Protein AF-0000000077141346 (afdb_homodimer)

Sequence (278 aa):
MMKVLIDTNVILDVLLKRTPFDVDAYNILKLAEEKKINAYLAAFSITDIYYFINKNLSHNESIKALEALLSIVEVVSITKYDIKKAMNFKEFGDLEDALQMQCFKKLKGDLIITRDEKFQKITNKAISPKDFLSNKGLTMMKVLIDTNVILDVLLKRTPFDVDAYNILKLAEEKKINAYLAAFSITDIYYFINKNLSHNESIKALEALLSIVEVVSITKYDIKKAMNFKEFGDLEDALQMQCFKKLKGDLIITRDEKFQKITNKAISPKDFLSNKGLT

Radius of gyration: 19.31 Å; Cα contacts (8 Å, |Δi|>4): 432; chains: 2; bounding box: 41×60×45 Å

Secondary structure (DSSP, 8-state):
--EEEEPHHHHHHHHTT-TTHHHHHHHHHHHHHTTSSEEEEEHHHHHHHHHHHTTTS-HHHHHHHHHHHHHH-EEE---HHHHHHHHT-TT-SSHHHHHHHHHHHHHT-SEEE---HHHHHH-TTEE-HHHHHHS-TT-/--EEEEPHHHHHHHHTT-TTHHHHHHHHHHHHHTTSSEEEEEHHHHHHHHHHHTTTS-HHHHHHHHHHHHHH-EEE---HHHHHHHHT-TT-SSHHHHHHHHHHHHHT-SEEE---HHHHHH-TTEE-HHHHHHS-TT-

Foldseek 3Di:
DAEEEEDLVLLLCCLVVVPPSNVLSVVVLVCLQVVLHAYEYEPVSLVVNLVVNCVPDPNVVSVVSSVVSCVRHHYQYDDPVLQVQLVPPPLDPDSSLSSSVSSCVVVVHQAYEDPDVSSVVSDVRYDYSVCCVVVVVHD/DAEEEEDLVLLLCCLVVVPPSNVLSVVVLVCLQVVLHAYEYEPVSLVVNLVVNCVPDPNVVSVVSSVVSCVRHHYQYDDPVLQVQLVPPPLDPDSSLSSSVSSCVVVVHQAYEDPDVSSVVSDVRYDYSVRCVVVVVHD

Organism: Thermoanaerobacter italicus (strain DSM 9252 / Ab9) (NCBI:txid580331)

Solvent-accessible surface area (backbone atoms only — not comparable to full-atom values): 14775 Å² total; per-residue (Å²): 127,55,33,33,37,46,35,61,66,46,53,46,18,41,79,66,59,38,82,77,53,16,59,45,32,41,53,52,52,48,36,19,60,69,64,66,32,44,36,29,31,53,43,54,42,53,61,52,51,46,55,62,47,40,75,81,36,52,58,69,56,36,51,51,53,50,50,56,49,55,74,41,35,48,53,42,60,46,44,57,65,48,50,55,55,18,73,64,40,80,89,44,85,41,67,67,61,23,38,51,49,42,48,36,59,74,64,67,44,66,34,32,37,35,82,53,61,70,57,36,71,75,34,92,44,39,38,33,48,60,56,40,63,67,61,53,81,73,122,127,55,32,32,36,47,36,60,66,44,54,46,16,40,79,66,57,40,82,76,53,17,59,45,31,42,54,52,52,48,36,21,62,66,65,68,33,43,36,29,31,53,44,54,42,53,61,52,50,47,55,62,48,39,74,80,36,52,57,69,56,36,52,50,52,49,52,57,48,56,73,40,34,48,52,42,58,47,45,58,66,48,51,54,54,18,73,63,42,79,90,46,84,42,67,68,62,22,39,52,50,43,46,37,59,74,63,68,44,66,35,33,37,35,82,52,63,70,58,37,71,75,35,92,46,38,38,34,48,61,57,38,62,68,61,49,84,75,123

Nearest PDB structures (foldseek):
  5ecw-assembly1_A  TM=7.685E-01  e=1.916E-05  Shigella flexneri
  3zvk-assembly1_D  TM=7.745E-01  e=2.429E-05  Rickettsia felis
  5ecw-assembly1_B  TM=7.253E-01  e=3.683E-05  Shigella flexneri
  3zvk-assembly1_B  TM=7.451E-01  e=5.582E-05  Rickettsia felis
  1w8i-assembly1_A-2  TM=6.743E-01  e=4.401E-05  Archaeoglobus fulgidus DSM 4304

pLDDT: mean 96.2, std 9.13, range [34.66, 98.94]

Structure (mmCIF, N/CA/C/O backbone):
data_AF-0000000077141346-model_v1
#
loop_
_entity.id
_entity.type
_entity.pdbx_description
1 polymer 'Nucleotide binding protein PINc'
#
loop_
_atom_site.group_PDB
_atom_site.id
_atom_site.type_symbol
_atom_site.label_atom_id
_atom_site.label_alt_id
_atom_site.label_comp_id
_atom_site.label_asym_id
_atom_site.label_entity_id
_atom_site.label_seq_id
_atom_site.pdbx_PDB_ins_code
_atom_site.Cartn_x
_atom_site.Cartn_y
_atom_site.Cartn_z
_atom_site.occupancy
_atom_site.B_iso_or_equiv
_atom_site.auth_seq_id
_atom_site.auth_comp_id
_atom_site.auth_asym_id
_atom_site.auth_atom_id
_atom_site.pdbx_PDB_model_num
ATOM 1 N N . MET A 1 1 ? 5.363 -26.484 3.242 1 91.69 1 MET A N 1
ATOM 2 C CA . MET A 1 1 ? 4.852 -26.203 1.905 1 91.69 1 MET A CA 1
ATOM 3 C C . MET A 1 1 ? 5.547 -24.984 1.303 1 91.69 1 MET A C 1
ATOM 5 O O . MET A 1 1 ? 5.91 -24.047 2.023 1 91.69 1 MET A O 1
ATOM 9 N N . MET A 1 2 ? 5.617 -25 -0.019 1 96.44 2 MET A N 1
ATOM 10 C CA . MET A 1 2 ? 6.348 -23.953 -0.715 1 96.44 2 MET A CA 1
ATOM 11 C C . MET A 1 2 ? 5.648 -22.609 -0.547 1 96.44 2 MET A C 1
ATOM 13 O O . MET A 1 2 ? 4.441 -22.5 -0.766 1 96.44 2 MET A O 1
ATOM 17 N N . LYS A 1 3 ? 6.414 -21.594 -0.081 1 98.5 3 LYS A N 1
ATOM 18 C CA . LYS A 1 3 ? 5.91 -20.234 0.064 1 98.5 3 LYS A CA 1
ATOM 19 C C . LYS A 1 3 ? 6.285 -19.391 -1.144 1 98.5 3 LYS A C 1
ATOM 21 O O . LYS A 1 3 ? 7.465 -19.125 -1.39 1 98.5 3 LYS A O 1
ATOM 26 N N . VAL A 1 4 ? 5.27 -18.875 -1.834 1 98.69 4 VAL A N 1
ATOM 27 C CA . VAL A 1 4 ? 5.555 -18.062 -3.014 1 98.69 4 VAL A CA 1
ATOM 28 C C . VAL A 1 4 ? 4.938 -16.672 -2.852 1 98.69 4 VAL A C 1
ATOM 30 O O . VAL A 1 4 ? 3.807 -16.547 -2.377 1 98.69 4 VAL A O 1
ATOM 33 N N . LEU A 1 5 ? 5.695 -15.719 -3.113 1 98.94 5 LEU A N 1
ATOM 34 C CA . LEU A 1 5 ? 5.195 -14.352 -3.215 1 98.94 5 LEU A CA 1
ATOM 35 C C . LEU A 1 5 ? 4.824 -14.016 -4.656 1 98.94 5 LEU A C 1
ATOM 37 O O . LEU A 1 5 ? 5.668 -14.094 -5.551 1 98.94 5 LEU A O 1
ATOM 41 N N . ILE A 1 6 ? 3.57 -13.656 -4.863 1 98.88 6 ILE A N 1
ATOM 42 C CA . ILE A 1 6 ? 3.094 -13.422 -6.223 1 98.88 6 ILE A CA 1
ATOM 43 C C . ILE A 1 6 ? 3.074 -11.922 -6.516 1 98.88 6 ILE A C 1
ATOM 45 O O . ILE A 1 6 ? 2.494 -11.141 -5.758 1 98.88 6 ILE A O 1
ATOM 49 N N . ASP A 1 7 ? 3.691 -11.562 -7.578 1 98.5 7 ASP A N 1
ATOM 50 C CA . ASP A 1 7 ? 3.768 -10.172 -8.031 1 98.5 7 ASP A CA 1
ATOM 51 C C . ASP A 1 7 ? 2.381 -9.625 -8.359 1 98.5 7 ASP A C 1
ATOM 53 O O . ASP A 1 7 ? 1.504 -10.367 -8.805 1 98.5 7 ASP A O 1
ATOM 57 N N . THR A 1 8 ? 2.191 -8.375 -8.172 1 98.12 8 THR A N 1
ATOM 58 C CA . THR A 1 8 ? 0.927 -7.688 -8.398 1 98.12 8 THR A CA 1
ATOM 59 C C . THR A 1 8 ? 0.44 -7.906 -9.828 1 98.12 8 THR A C 1
ATOM 61 O O . THR A 1 8 ? -0.734 -8.211 -10.047 1 98.12 8 THR A O 1
ATOM 64 N N . ASN A 1 9 ? 1.362 -7.793 -10.812 1 97.75 9 ASN A N 1
ATOM 65 C CA . ASN A 1 9 ? 0.979 -7.875 -12.219 1 97.75 9 ASN A CA 1
ATOM 66 C C . ASN A 1 9 ? 0.487 -9.273 -12.586 1 97.75 9 ASN A C 1
ATOM 68 O O . ASN A 1 9 ? -0.356 -9.422 -13.469 1 97.75 9 ASN A O 1
ATOM 72 N N . VAL A 1 10 ? 1.021 -10.281 -11.906 1 98.75 10 VAL A N 1
ATOM 73 C CA . VAL A 1 10 ? 0.565 -11.641 -12.164 1 98.75 10 VAL A CA 1
ATOM 74 C C . VAL A 1 10 ? -0.893 -11.789 -11.727 1 98.75 10 VAL A C 1
ATOM 76 O O . VAL A 1 10 ? -1.688 -12.438 -12.414 1 98.75 10 VAL A O 1
ATOM 79 N N . ILE A 1 11 ? -1.302 -11.172 -10.641 1 98.88 11 ILE A N 1
ATOM 80 C CA . ILE A 1 11 ? -2.686 -11.188 -10.18 1 98.88 11 ILE A CA 1
ATOM 81 C C . ILE A 1 11 ? -3.564 -10.406 -11.164 1 98.88 11 ILE A C 1
ATOM 83 O O . ILE A 1 11 ? -4.652 -10.859 -11.516 1 98.88 11 ILE A O 1
ATOM 87 N N . LEU A 1 12 ? -3.066 -9.266 -11.625 1 98.62 12 LEU A N 1
ATOM 88 C CA . LEU A 1 12 ? -3.822 -8.445 -12.562 1 98.62 12 LEU A CA 1
ATOM 89 C C . LEU A 1 12 ? -4.023 -9.172 -13.883 1 98.62 12 LEU A C 1
ATOM 91 O O . LEU A 1 12 ? -5.047 -8.992 -14.547 1 98.62 12 LEU A O 1
ATOM 95 N N . ASP A 1 13 ? -3.021 -10.031 -14.266 1 98.5 13 ASP A N 1
ATOM 96 C CA . ASP A 1 13 ? -3.176 -10.828 -15.477 1 98.5 13 ASP A CA 1
ATOM 97 C C . ASP A 1 13 ? -4.449 -11.672 -15.422 1 98.5 13 ASP A C 1
ATOM 99 O O . ASP A 1 13 ? -5.176 -11.773 -16.406 1 98.5 13 ASP A O 1
ATOM 103 N N . VAL A 1 14 ? -4.723 -12.211 -14.281 1 98.25 14 VAL A N 1
ATOM 104 C CA . VAL A 1 14 ? -5.91 -13.039 -14.117 1 98.25 14 VAL A CA 1
ATOM 105 C C . VAL A 1 14 ? -7.156 -12.164 -14.062 1 98.25 14 VAL A C 1
ATOM 107 O O . VAL A 1 14 ? -8.086 -12.352 -14.852 1 98.25 14 VAL A O 1
ATOM 110 N N . LEU A 1 15 ? -7.164 -11.133 -13.242 1 98.19 15 LEU A N 1
ATOM 111 C CA . LEU A 1 15 ? -8.367 -10.383 -12.914 1 98.19 15 LEU A CA 1
ATOM 112 C C . LEU A 1 15 ? -8.812 -9.516 -14.094 1 98.19 15 LEU A C 1
ATOM 114 O O . LEU A 1 15 ? -10.008 -9.258 -14.258 1 98.19 15 LEU A O 1
ATOM 118 N N . LEU A 1 16 ? -7.852 -9.141 -14.922 1 97.88 16 LEU A N 1
ATOM 119 C CA . LEU A 1 16 ? -8.172 -8.297 -16.078 1 97.88 16 LEU A CA 1
ATOM 120 C C . LEU A 1 16 ? -8.117 -9.109 -17.359 1 97.88 16 LEU A C 1
ATOM 122 O O . LEU A 1 16 ? -8.211 -8.547 -18.453 1 97.88 16 LEU A O 1
ATOM 126 N N . LYS A 1 17 ? -7.871 -10.383 -17.234 1 97.56 17 LYS A N 1
ATOM 127 C CA . LYS A 1 17 ? -7.832 -11.297 -18.375 1 97.56 17 LYS A CA 1
ATOM 128 C C . LYS A 1 17 ? -6.852 -10.805 -19.438 1 97.56 17 LYS A C 1
ATOM 130 O O . LYS A 1 17 ? -7.219 -10.664 -20.609 1 97.56 17 LYS A O 1
ATOM 135 N N . ARG A 1 18 ? -5.715 -10.5 -19.016 1 97.88 18 ARG A N 1
ATOM 136 C CA . ARG A 1 18 ? -4.672 -10.047 -19.922 1 97.88 18 ARG A CA 1
ATOM 137 C C . ARG A 1 18 ? -4.086 -11.211 -20.719 1 97.88 18 ARG A C 1
ATOM 139 O O . ARG A 1 18 ? -3.094 -11.812 -20.297 1 97.88 18 ARG A O 1
ATOM 146 N N . THR A 1 19 ? -4.551 -11.43 -21.953 1 97.5 19 THR A N 1
ATOM 147 C CA . THR A 1 19 ? -4.125 -12.539 -22.797 1 97.5 19 THR A CA 1
ATOM 148 C C . THR A 1 19 ? -2.74 -12.273 -23.375 1 97.5 19 THR A C 1
ATOM 150 O O . THR A 1 19 ? -2.455 -11.156 -23.828 1 97.5 19 THR A O 1
ATOM 153 N N . PRO A 1 20 ? -1.859 -13.32 -23.297 1 97.75 20 PRO A N 1
ATOM 154 C CA . PRO A 1 20 ? -2.02 -14.727 -22.922 1 97.75 20 PRO A CA 1
ATOM 155 C C . PRO A 1 20 ? -1.536 -15.016 -21.5 1 97.75 20 PRO A C 1
ATOM 157 O O . PRO A 1 20 ? -1.488 -16.172 -21.094 1 97.75 20 PRO A O 1
ATOM 160 N N . PHE A 1 21 ? -1.241 -13.977 -20.781 1 98.19 21 PHE A N 1
ATOM 161 C CA . PHE A 1 21 ? -0.575 -14.125 -19.484 1 98.19 21 PHE A CA 1
ATOM 162 C C . PHE A 1 21 ? -1.552 -14.617 -18.422 1 98.19 21 PHE A C 1
ATOM 164 O O . PHE A 1 21 ? -1.138 -15.172 -17.406 1 98.19 21 PHE A O 1
ATOM 171 N N . ASP A 1 22 ? -2.834 -14.438 -18.719 1 98.5 22 ASP A N 1
ATOM 172 C CA . ASP A 1 22 ? -3.859 -14.797 -17.75 1 98.5 22 ASP A CA 1
ATOM 173 C C . ASP A 1 22 ? -3.912 -16.312 -17.531 1 98.5 22 ASP A C 1
ATOM 175 O O . ASP A 1 22 ? -4.242 -16.766 -16.438 1 98.5 22 ASP A O 1
ATOM 179 N N . VAL A 1 23 ? -3.555 -17.125 -18.469 1 98.12 23 VAL A N 1
ATOM 180 C CA . VAL A 1 23 ? -3.676 -18.578 -18.391 1 98.12 23 VAL A CA 1
ATOM 181 C C . VAL A 1 23 ? -2.709 -19.109 -17.344 1 98.12 23 VAL A C 1
ATOM 183 O O . VAL A 1 23 ? -3.123 -19.797 -16.406 1 98.12 23 VAL A O 1
ATOM 186 N N . ASP A 1 24 ? -1.437 -18.781 -17.469 1 98.12 24 ASP A N 1
ATOM 187 C CA . ASP A 1 24 ? -0.445 -19.25 -16.5 1 98.12 24 ASP A CA 1
ATOM 188 C C . ASP A 1 24 ? -0.732 -18.672 -15.109 1 98.12 24 ASP A C 1
ATOM 190 O O . ASP A 1 24 ? -0.604 -19.391 -14.109 1 98.12 24 ASP A O 1
ATOM 194 N N . ALA A 1 25 ? -1.06 -17.422 -15.062 1 98.56 25 ALA A N 1
ATOM 195 C CA . ALA A 1 25 ? -1.368 -16.797 -13.789 1 98.56 25 ALA A CA 1
ATOM 196 C C . ALA A 1 25 ? -2.533 -17.484 -13.094 1 98.56 25 ALA A C 1
ATOM 198 O O . ALA A 1 25 ? -2.484 -17.734 -11.883 1 98.56 25 ALA A O 1
ATOM 199 N N . TYR A 1 26 ? -3.531 -17.797 -13.867 1 98.38 26 TYR A N 1
ATOM 200 C CA . TYR A 1 26 ? -4.684 -18.516 -13.344 1 98.38 26 TYR A CA 1
ATOM 201 C C . TYR A 1 26 ? -4.266 -19.875 -12.773 1 98.38 26 TYR A C 1
ATOM 203 O O . TYR A 1 26 ? -4.715 -20.266 -11.695 1 98.38 26 TYR A O 1
ATOM 211 N N . ASN A 1 27 ? -3.465 -20.578 -13.453 1 98.44 27 ASN A N 1
ATOM 212 C CA . ASN A 1 27 ? -3.021 -21.891 -13.008 1 98.44 27 ASN A CA 1
ATOM 213 C C . ASN A 1 27 ? -2.227 -21.812 -11.711 1 98.44 27 ASN A C 1
ATOM 215 O O . ASN A 1 27 ? -2.297 -22.719 -10.875 1 98.44 27 ASN A O 1
ATOM 219 N N . ILE A 1 28 ? -1.463 -20.797 -11.516 1 98.5 28 ILE A N 1
ATOM 220 C CA . ILE A 1 28 ? -0.724 -20.609 -10.273 1 98.5 28 ILE A CA 1
ATOM 221 C C . ILE A 1 28 ? -1.701 -20.375 -9.117 1 98.5 28 ILE A C 1
ATOM 223 O O . ILE A 1 28 ? -1.561 -20.953 -8.047 1 98.5 28 ILE A O 1
ATOM 227 N N . LEU A 1 29 ? -2.684 -19.516 -9.344 1 98.62 29 LEU A N 1
ATOM 228 C CA . LEU A 1 29 ? -3.682 -19.266 -8.312 1 98.62 29 LEU A CA 1
ATOM 229 C C . LEU A 1 29 ? -4.465 -20.531 -7.992 1 98.62 29 LEU A C 1
ATOM 231 O O . LEU A 1 29 ? -4.863 -20.75 -6.848 1 98.62 29 LEU A O 1
ATOM 235 N N . LYS A 1 30 ? -4.711 -21.297 -9.008 1 98.44 30 LYS A N 1
ATOM 236 C CA . LYS A 1 30 ? -5.395 -22.562 -8.805 1 98.44 30 LYS A CA 1
ATOM 237 C C . LYS A 1 30 ? -4.586 -23.484 -7.891 1 98.44 30 LYS A C 1
ATOM 239 O O . LYS A 1 30 ? -5.148 -24.141 -7.016 1 98.44 30 LYS A O 1
ATOM 244 N N . LEU A 1 31 ? -3.264 -23.547 -8.094 1 98.06 31 LEU A N 1
ATOM 245 C CA . LEU A 1 31 ? -2.4 -24.312 -7.203 1 98.06 31 LEU A CA 1
ATOM 246 C C . LEU A 1 31 ? -2.547 -23.844 -5.762 1 98.06 31 LEU A C 1
ATOM 248 O O . LEU A 1 31 ? -2.572 -24.656 -4.832 1 98.06 31 LEU A O 1
ATOM 252 N N . ALA A 1 32 ? -2.637 -22.547 -5.562 1 98.56 32 ALA A N 1
ATOM 253 C CA . ALA A 1 32 ? -2.799 -21.969 -4.23 1 98.56 32 ALA A CA 1
ATOM 254 C C . ALA A 1 32 ? -4.156 -22.344 -3.637 1 98.56 32 ALA A C 1
ATOM 256 O O . ALA A 1 32 ? -4.25 -22.703 -2.459 1 98.56 32 ALA A O 1
ATOM 257 N N . GLU A 1 33 ? -5.141 -22.203 -4.445 1 98.19 33 GLU A N 1
ATOM 258 C CA . GLU A 1 33 ? -6.492 -22.547 -4.016 1 98.19 33 GLU A CA 1
ATOM 259 C C . GLU A 1 33 ? -6.578 -24 -3.564 1 98.19 33 GLU A C 1
ATOM 261 O O . GLU A 1 33 ? -7.281 -24.312 -2.605 1 98.19 33 GLU A O 1
ATOM 266 N N . GLU A 1 34 ? -5.82 -24.797 -4.238 1 97.75 34 GLU A N 1
ATOM 267 C CA . GLU A 1 34 ? -5.809 -26.219 -3.945 1 97.75 34 GLU A CA 1
ATOM 268 C C . GLU A 1 34 ? -4.805 -26.547 -2.846 1 97.75 34 GLU A C 1
ATOM 270 O O . GLU A 1 34 ? -4.57 -27.719 -2.539 1 97.75 34 GLU A O 1
ATOM 275 N N . LYS A 1 35 ? -4.16 -25.625 -2.299 1 97.25 35 LYS A N 1
ATOM 276 C CA . LYS A 1 35 ? -3.232 -25.75 -1.177 1 97.25 35 LYS A CA 1
ATOM 277 C C . LYS A 1 35 ? -2.008 -26.578 -1.559 1 97.25 35 LYS A C 1
ATOM 279 O O . LYS A 1 35 ? -1.457 -27.297 -0.728 1 97.25 35 LYS A O 1
ATOM 284 N N . LYS A 1 36 ? -1.694 -26.469 -2.793 1 97.5 36 LYS A N 1
ATOM 285 C CA . LYS A 1 36 ? -0.471 -27.125 -3.256 1 97.5 36 LYS A CA 1
ATOM 286 C C . LYS A 1 36 ? 0.74 -26.203 -3.062 1 97.5 36 LYS A C 1
ATOM 288 O O . LYS A 1 36 ? 1.88 -26.688 -3.045 1 97.5 36 LYS A O 1
ATOM 293 N N . ILE A 1 37 ? 0.533 -24.953 -2.973 1 98.12 37 ILE A N 1
ATOM 294 C CA . ILE A 1 37 ? 1.52 -23.953 -2.572 1 98.12 37 ILE A CA 1
ATOM 295 C C . ILE A 1 37 ? 0.885 -22.969 -1.596 1 98.12 37 ILE A C 1
ATOM 297 O O . ILE A 1 37 ? -0.342 -22.875 -1.505 1 98.12 37 ILE A O 1
ATOM 301 N N . ASN A 1 38 ? 1.705 -22.344 -0.825 1 98.62 38 ASN A N 1
ATOM 302 C CA . ASN A 1 38 ? 1.275 -21.203 -0.023 1 98.62 38 ASN A CA 1
ATOM 303 C C . ASN A 1 38 ? 1.577 -19.891 -0.722 1 98.62 38 ASN A C 1
ATOM 305 O O . ASN A 1 38 ? 2.734 -19.469 -0.802 1 98.62 38 ASN A O 1
ATOM 309 N N . ALA A 1 39 ? 0.547 -19.234 -1.157 1 98.81 39 ALA A N 1
ATOM 310 C CA . ALA A 1 39 ? 0.726 -18.016 -1.929 1 98.81 39 ALA A CA 1
ATOM 311 C C . ALA A 1 39 ? 0.533 -16.781 -1.05 1 98.81 39 ALA A C 1
ATOM 313 O O . ALA A 1 39 ? -0.353 -16.75 -0.192 1 98.81 39 ALA A O 1
ATOM 314 N N . TYR A 1 40 ? 1.339 -15.82 -1.293 1 98.94 40 TYR A N 1
ATOM 315 C CA . TYR A 1 40 ? 1.317 -14.562 -0.552 1 98.94 40 TYR A CA 1
ATOM 316 C C . TYR A 1 40 ? 1.291 -13.375 -1.501 1 98.94 40 TYR A C 1
ATOM 318 O O . TYR A 1 40 ? 1.856 -13.43 -2.596 1 98.94 40 TYR A O 1
ATOM 326 N N . LEU A 1 41 ? 0.638 -12.383 -1.069 1 98.88 41 LEU A N 1
ATOM 327 C CA . LEU A 1 41 ? 0.714 -11.055 -1.664 1 98.88 41 LEU A CA 1
ATOM 328 C C . LEU A 1 41 ? 1.225 -10.039 -0.652 1 98.88 41 LEU A C 1
ATOM 330 O O . LEU A 1 41 ? 0.937 -10.141 0.542 1 98.88 41 LEU A O 1
ATOM 334 N N . ALA A 1 42 ? 1.986 -9.062 -1.148 1 98.62 42 ALA A N 1
ATOM 335 C CA . ALA A 1 42 ? 2.309 -7.926 -0.292 1 98.62 42 ALA A CA 1
ATOM 336 C C . ALA A 1 42 ? 1.068 -7.078 -0.015 1 98.62 42 ALA A C 1
ATOM 338 O O . ALA A 1 42 ? 0.247 -6.859 -0.908 1 98.62 42 ALA A O 1
ATOM 339 N N . ALA A 1 43 ? 0.963 -6.566 1.165 1 98.19 43 ALA A N 1
ATOM 340 C CA . ALA A 1 43 ? -0.213 -5.797 1.562 1 98.19 43 ALA A CA 1
ATOM 341 C C . ALA A 1 43 ? -0.412 -4.59 0.65 1 98.19 43 ALA A C 1
ATOM 343 O O . ALA A 1 43 ? -1.542 -4.266 0.277 1 98.19 43 ALA A O 1
ATOM 344 N N . PHE A 1 44 ? 0.62 -3.951 0.269 1 97 44 PHE A N 1
ATOM 345 C CA . PHE A 1 44 ? 0.525 -2.723 -0.51 1 97 44 PHE A CA 1
ATOM 346 C C . PHE A 1 44 ? -0.043 -3.002 -1.896 1 97 44 PHE A C 1
ATOM 348 O O . PHE A 1 44 ? -0.571 -2.1 -2.549 1 97 44 PHE A O 1
ATOM 355 N N . SER A 1 45 ? 0.057 -4.254 -2.387 1 98 45 SER A N 1
ATOM 356 C CA . SER A 1 45 ? -0.41 -4.594 -3.727 1 98 45 SER A CA 1
ATOM 357 C C . SER A 1 45 ? -1.934 -4.605 -3.795 1 98 45 SER A C 1
ATOM 359 O O . SER A 1 45 ? -2.514 -4.492 -4.875 1 98 45 SER A O 1
ATOM 361 N N . ILE A 1 46 ? -2.6 -4.738 -2.676 1 98.56 46 ILE A N 1
ATOM 362 C CA . ILE A 1 46 ? -4.047 -4.93 -2.65 1 98.56 46 ILE A CA 1
ATOM 363 C C . ILE A 1 46 ? -4.746 -3.664 -3.137 1 98.56 46 ILE A C 1
ATOM 365 O O . ILE A 1 46 ? -5.672 -3.732 -3.949 1 98.56 46 ILE A O 1
ATOM 369 N N . THR A 1 47 ? -4.289 -2.49 -2.67 1 96.69 47 THR A N 1
ATOM 370 C CA . THR A 1 47 ? -4.914 -1.249 -3.113 1 96.69 47 THR A CA 1
ATOM 371 C C . THR A 1 47 ? -4.594 -0.975 -4.582 1 96.69 47 THR A C 1
ATOM 373 O O . THR A 1 47 ? -5.414 -0.407 -5.305 1 96.69 47 THR A O 1
ATOM 376 N N . ASP A 1 48 ? -3.416 -1.412 -5.043 1 96.06 48 ASP A N 1
ATOM 377 C CA . ASP A 1 48 ? -3.084 -1.304 -6.457 1 96.06 48 ASP A CA 1
ATOM 378 C C . ASP A 1 48 ? -4.016 -2.166 -7.309 1 96.06 48 ASP A C 1
ATOM 380 O O . ASP A 1 48 ? -4.52 -1.715 -8.336 1 96.06 48 ASP A O 1
ATOM 384 N N . ILE A 1 49 ? -4.156 -3.371 -6.855 1 98.31 49 ILE A N 1
ATOM 385 C CA . ILE A 1 49 ? -5.035 -4.289 -7.57 1 98.31 49 ILE A CA 1
ATOM 386 C C . ILE A 1 49 ? -6.441 -3.707 -7.648 1 98.31 49 ILE A C 1
ATOM 388 O O . ILE A 1 49 ? -7.031 -3.629 -8.727 1 98.31 49 ILE A O 1
ATOM 392 N N . TYR A 1 50 ? -6.945 -3.229 -6.543 1 98.62 50 TYR A N 1
ATOM 393 C CA . TYR A 1 50 ? -8.258 -2.594 -6.516 1 98.62 50 TYR A CA 1
ATOM 394 C C . TYR A 1 50 ? -8.328 -1.449 -7.523 1 98.62 50 TYR A C 1
ATOM 396 O O . TYR A 1 50 ? -9.297 -1.342 -8.281 1 98.62 50 TYR A O 1
ATOM 404 N N . TYR A 1 51 ? -7.293 -0.667 -7.484 1 96.38 51 TYR A N 1
ATOM 405 C CA . TYR A 1 51 ? -7.254 0.507 -8.352 1 96.38 51 TYR A CA 1
ATOM 406 C C . TYR A 1 51 ? -7.391 0.108 -9.812 1 96.38 51 TYR A C 1
ATOM 408 O O . TYR A 1 51 ? -8.195 0.687 -10.547 1 96.38 51 TYR A O 1
ATOM 416 N N . PHE A 1 52 ? -6.719 -0.833 -10.25 1 97.06 52 PHE A N 1
ATOM 417 C CA . PHE A 1 52 ? -6.688 -1.204 -11.664 1 97.06 52 PHE A CA 1
ATOM 418 C C . PHE A 1 52 ? -7.977 -1.912 -12.062 1 97.06 52 PHE A C 1
ATOM 420 O O . PHE A 1 52 ? -8.508 -1.672 -13.148 1 97.06 52 PHE A O 1
ATOM 427 N N . ILE A 1 53 ? -8.492 -2.744 -11.188 1 98 53 ILE A N 1
ATOM 428 C CA . ILE A 1 53 ? -9.664 -3.5 -11.625 1 98 53 ILE A CA 1
ATOM 429 C C . ILE A 1 53 ? -10.914 -2.625 -11.508 1 98 53 ILE A C 1
ATOM 431 O O . ILE A 1 53 ? -11.875 -2.814 -12.258 1 98 53 ILE A O 1
ATOM 435 N N . ASN A 1 54 ? -10.828 -1.636 -10.672 1 97.62 54 ASN A N 1
ATOM 436 C CA . ASN A 1 54 ? -11.977 -0.764 -10.453 1 97.62 54 ASN A CA 1
ATOM 437 C C . ASN A 1 54 ? -12.141 0.246 -11.586 1 97.62 54 ASN A C 1
ATOM 439 O O . ASN A 1 54 ? -13.125 0.98 -11.633 1 97.62 54 ASN A O 1
ATOM 443 N N . LYS A 1 55 ? -11.219 0.303 -12.445 1 96.31 55 LYS A N 1
ATOM 444 C CA . LYS A 1 55 ? -11.367 1.092 -13.672 1 96.31 55 LYS A CA 1
ATOM 445 C C . LYS A 1 55 ? -12.383 0.455 -14.617 1 96.31 55 LYS A C 1
ATOM 447 O O . LYS A 1 55 ? -13 1.146 -15.43 1 96.31 55 LYS A O 1
ATOM 452 N N . ASN A 1 56 ? -12.594 -0.892 -14.477 1 94.56 56 ASN A N 1
ATOM 453 C CA . ASN A 1 56 ? -13.453 -1.607 -15.422 1 94.56 56 ASN A CA 1
ATOM 454 C C . ASN A 1 56 ? -14.594 -2.32 -14.703 1 94.56 56 ASN A C 1
ATOM 456 O O . ASN A 1 56 ? -15.445 -2.939 -15.344 1 94.56 56 ASN A O 1
ATOM 460 N N . LEU A 1 57 ? -14.57 -2.307 -13.422 1 96.75 57 LEU A N 1
ATOM 461 C CA . LEU A 1 57 ? -15.602 -2.926 -12.594 1 96.75 57 LEU A CA 1
ATOM 462 C C . LEU A 1 57 ? -16.219 -1.908 -11.641 1 96.75 57 LEU A C 1
ATOM 464 O O . LEU A 1 57 ? -15.609 -0.867 -11.367 1 96.75 57 LEU A O 1
ATOM 468 N N . SER A 1 58 ? -17.391 -2.221 -11.18 1 97.06 58 SER A N 1
ATOM 469 C CA . SER A 1 58 ? -17.938 -1.417 -10.094 1 97.06 58 SER A CA 1
ATOM 470 C C . SER A 1 58 ? -17.172 -1.646 -8.797 1 97.06 58 SER A C 1
ATOM 472 O O . SER A 1 58 ? -16.438 -2.629 -8.664 1 97.06 58 SER A O 1
ATOM 474 N N . HIS A 1 59 ? -17.375 -0.819 -7.828 1 97.69 59 HIS A N 1
ATOM 475 C CA . HIS A 1 59 ? -16.797 -0.993 -6.496 1 97.69 59 HIS A CA 1
ATOM 476 C C . HIS A 1 59 ? -17.156 -2.355 -5.914 1 97.69 59 HIS A C 1
ATOM 478 O O . HIS A 1 59 ? -16.281 -3.1 -5.469 1 97.69 59 HIS A O 1
ATOM 484 N N . ASN A 1 60 ? -18.469 -2.711 -5.98 1 97.75 60 ASN A N 1
ATOM 485 C CA . ASN A 1 60 ? -18.938 -3.961 -5.391 1 97.75 60 ASN A CA 1
ATOM 486 C C . ASN A 1 60 ? -18.312 -5.172 -6.082 1 97.75 60 ASN A C 1
ATOM 488 O O . ASN A 1 60 ? -17.922 -6.137 -5.422 1 97.75 60 ASN A O 1
ATOM 492 N N . GLU A 1 61 ? -18.219 -5.102 -7.359 1 98.12 61 GLU A N 1
ATOM 493 C CA . GLU A 1 61 ? -17.594 -6.195 -8.102 1 98.12 61 GLU A CA 1
ATOM 494 C C . GLU A 1 61 ? -16.109 -6.301 -7.77 1 98.12 61 GLU A C 1
ATOM 496 O O . GLU A 1 61 ? -15.562 -7.406 -7.672 1 98.12 61 GLU A O 1
ATOM 501 N N . SER A 1 62 ? -15.461 -5.172 -7.656 1 98.62 62 SER A N 1
ATOM 502 C CA . SER A 1 62 ? -14.047 -5.145 -7.293 1 98.62 62 SER A CA 1
ATOM 503 C C . SER A 1 62 ? -13.82 -5.758 -5.914 1 98.62 62 SER A C 1
ATOM 505 O O . SER A 1 62 ? -12.891 -6.543 -5.727 1 98.62 62 SER A O 1
ATOM 507 N N . ILE A 1 63 ? -14.68 -5.441 -4.965 1 98.69 63 ILE A N 1
ATOM 508 C CA . ILE A 1 63 ? -14.586 -5.965 -3.607 1 98.69 63 ILE A CA 1
ATOM 509 C C . ILE A 1 63 ? -14.805 -7.477 -3.621 1 98.69 63 ILE A C 1
ATOM 511 O O . ILE A 1 63 ? -14.086 -8.219 -2.947 1 98.69 63 ILE A O 1
ATOM 515 N N . LYS A 1 64 ? -15.711 -7.934 -4.398 1 98.44 64 LYS A N 1
ATOM 516 C CA . LYS A 1 64 ? -15.969 -9.367 -4.5 1 98.44 64 LYS A CA 1
ATOM 517 C C . LYS A 1 64 ? -14.758 -10.102 -5.062 1 98.44 64 LYS A C 1
ATOM 519 O O . LYS A 1 64 ? -14.406 -11.188 -4.586 1 98.44 64 LYS A O 1
ATOM 524 N N . ALA A 1 65 ? -14.219 -9.523 -6.059 1 98.31 65 ALA A N 1
ATOM 525 C CA . ALA A 1 65 ? -13.023 -10.117 -6.641 1 98.31 65 ALA A CA 1
ATOM 526 C C . ALA A 1 65 ? -11.898 -10.203 -5.613 1 98.31 65 ALA A C 1
ATOM 528 O O . ALA A 1 65 ? -11.203 -11.219 -5.523 1 98.31 65 ALA A O 1
ATOM 529 N N . LEU A 1 66 ? -11.719 -9.18 -4.848 1 98.75 66 LEU A N 1
ATOM 530 C CA . LEU A 1 66 ? -10.672 -9.156 -3.828 1 98.75 66 LEU A CA 1
ATOM 531 C C . LEU A 1 66 ? -10.984 -10.156 -2.713 1 98.75 66 LEU A C 1
ATOM 533 O O . LEU A 1 66 ? -10.07 -10.773 -2.158 1 98.75 66 LEU A O 1
ATOM 537 N N . GLU A 1 67 ? -12.242 -10.25 -2.385 1 98.69 67 GLU A N 1
ATOM 538 C CA . GLU A 1 67 ? -12.633 -11.242 -1.385 1 98.69 67 GLU A CA 1
ATOM 539 C C . GLU A 1 67 ? -12.242 -12.648 -1.816 1 98.69 67 GLU A C 1
ATOM 541 O O . GLU A 1 67 ? -11.695 -13.422 -1.021 1 98.69 67 GLU A O 1
ATOM 546 N N . ALA A 1 68 ? -12.57 -12.953 -3.01 1 98.56 68 ALA A N 1
ATOM 547 C CA . ALA A 1 68 ? -12.195 -14.258 -3.549 1 98.56 68 ALA A CA 1
ATOM 548 C C . ALA A 1 68 ? -10.688 -14.445 -3.525 1 98.56 68 ALA A C 1
ATOM 550 O O . ALA A 1 68 ? -10.188 -15.5 -3.113 1 98.56 68 ALA A O 1
ATOM 551 N N . LEU A 1 69 ? -9.992 -13.461 -3.91 1 98.81 69 LEU A N 1
ATOM 552 C CA . LEU A 1 69 ? -8.539 -13.508 -3.932 1 98.81 69 LEU A CA 1
ATOM 553 C C . LEU A 1 69 ? -7.98 -13.75 -2.533 1 98.81 69 LEU A C 1
ATOM 555 O O . LEU A 1 69 ? -7.094 -14.586 -2.35 1 98.81 69 LEU A O 1
ATOM 559 N N . LEU A 1 70 ? -8.508 -13.047 -1.576 1 98.75 70 LEU A N 1
ATOM 560 C CA . LEU A 1 70 ? -7.996 -13.109 -0.21 1 98.75 70 LEU A CA 1
ATOM 561 C C . LEU A 1 70 ? -8.344 -14.445 0.436 1 98.75 70 LEU A C 1
ATOM 563 O O . LEU A 1 70 ? -7.77 -14.812 1.464 1 98.75 70 LEU A O 1
ATOM 567 N N . SER A 1 71 ? -9.297 -15.133 -0.13 1 98.44 71 SER A N 1
ATOM 568 C CA . SER A 1 71 ? -9.617 -16.469 0.373 1 98.44 71 SER A CA 1
ATOM 569 C C . SER A 1 71 ? -8.57 -17.484 -0.07 1 98.44 71 SER A C 1
ATOM 571 O O . SER A 1 71 ? -8.477 -18.578 0.502 1 98.44 71 SER A O 1
ATOM 573 N N . ILE A 1 72 ? -7.777 -17.125 -1.056 1 98.19 72 ILE A N 1
ATOM 574 C CA . ILE A 1 72 ? -6.848 -18.047 -1.695 1 98.19 72 ILE A CA 1
ATOM 575 C C . ILE A 1 72 ? -5.422 -17.75 -1.239 1 98.19 72 ILE A C 1
ATOM 577 O O . ILE A 1 72 ? -4.582 -18.641 -1.176 1 98.19 72 ILE A O 1
ATOM 581 N N . VAL A 1 73 ? -5.195 -16.469 -0.844 1 98.81 73 VAL A N 1
ATOM 582 C CA . VAL A 1 73 ? -3.822 -16.062 -0.582 1 98.81 73 VAL A CA 1
ATOM 583 C C . VAL A 1 73 ? -3.713 -15.5 0.833 1 98.81 73 VAL A C 1
ATOM 585 O O . VAL A 1 73 ? -4.723 -15.133 1.444 1 98.81 73 VAL A O 1
ATOM 588 N N . GLU A 1 74 ? -2.502 -15.539 1.36 1 98.75 74 GLU A N 1
ATOM 589 C CA . GLU A 1 74 ? -2.16 -14.766 2.549 1 98.75 74 GLU A CA 1
ATOM 590 C C . GLU A 1 74 ? -1.513 -13.438 2.172 1 98.75 74 GLU A C 1
ATOM 592 O O . GLU A 1 74 ? -1.196 -13.203 1.004 1 98.75 74 GLU A O 1
ATOM 597 N N . VAL A 1 75 ? -1.38 -12.539 3.178 1 98.88 75 VAL A N 1
ATOM 598 C CA . VAL A 1 75 ? -0.878 -11.203 2.896 1 98.88 75 VAL A CA 1
ATOM 599 C C . VAL A 1 75 ? 0.309 -10.891 3.805 1 98.88 75 VAL A C 1
ATOM 601 O O . VAL A 1 75 ? 0.278 -11.195 5 1 98.88 75 VAL A O 1
ATOM 604 N N . VAL A 1 76 ? 1.359 -10.352 3.277 1 98.75 76 VAL A N 1
ATOM 605 C CA . VAL A 1 76 ? 2.529 -9.93 4.039 1 98.75 76 VAL A CA 1
ATOM 606 C C . VAL A 1 76 ? 2.412 -8.445 4.383 1 98.75 76 VAL A C 1
ATOM 608 O O . VAL A 1 76 ? 2.361 -7.598 3.488 1 98.75 76 VAL A O 1
ATOM 611 N N . SER A 1 77 ? 2.363 -8.141 5.656 1 98.5 77 SER A N 1
ATOM 612 C CA . SER A 1 77 ? 2.287 -6.758 6.117 1 98.5 77 SER A CA 1
ATOM 613 C C . SER A 1 77 ? 3.627 -6.047 5.953 1 98.5 77 SER A C 1
ATOM 615 O O . SER A 1 77 ? 4.68 -6.691 5.949 1 98.5 77 SER A O 1
ATOM 617 N N . ILE A 1 78 ? 3.514 -4.77 5.809 1 97.69 78 ILE A N 1
ATOM 618 C CA . ILE A 1 78 ? 4.719 -3.961 5.672 1 97.69 78 ILE A CA 1
ATOM 619 C C . ILE A 1 78 ? 4.75 -2.895 6.766 1 97.69 78 ILE A C 1
ATOM 621 O O . ILE A 1 78 ? 3.723 -2.291 7.082 1 97.69 78 ILE A O 1
ATOM 625 N N . THR A 1 79 ? 5.91 -2.682 7.383 1 98.06 79 THR A N 1
ATOM 626 C CA . THR A 1 79 ? 6.121 -1.679 8.422 1 98.06 79 THR A CA 1
ATOM 627 C C . THR A 1 79 ? 7.047 -0.573 7.922 1 98.06 79 THR A C 1
ATOM 629 O O . THR A 1 79 ? 7.605 -0.668 6.828 1 98.06 79 THR A O 1
ATOM 632 N N . LYS A 1 80 ? 7.121 0.455 8.773 1 98.5 80 LYS A N 1
ATOM 633 C CA . LYS A 1 80 ? 8.094 1.506 8.492 1 98.5 80 LYS A CA 1
ATOM 634 C C . LYS A 1 80 ? 9.5 0.929 8.336 1 98.5 80 LYS A C 1
ATOM 636 O O . LYS A 1 80 ? 10.258 1.367 7.473 1 98.5 80 LYS A O 1
ATOM 641 N N . TYR A 1 81 ? 9.82 -0.055 9.125 1 98.38 81 TYR A N 1
ATOM 642 C CA . TYR A 1 81 ? 11.117 -0.721 9.047 1 98.38 81 TYR A CA 1
ATOM 643 C C . TYR A 1 81 ? 11.305 -1.395 7.695 1 98.38 81 TYR A C 1
ATOM 645 O O . TYR A 1 81 ? 12.359 -1.262 7.07 1 98.38 81 TYR A O 1
ATOM 653 N N . ASP A 1 82 ? 10.344 -2.074 7.234 1 98.69 82 ASP A N 1
ATOM 654 C CA . ASP A 1 82 ? 10.414 -2.754 5.941 1 98.69 82 ASP A CA 1
ATOM 655 C C . ASP A 1 82 ? 10.617 -1.754 4.805 1 98.69 82 ASP A C 1
ATOM 657 O O . ASP A 1 82 ? 11.367 -2.018 3.865 1 98.69 82 ASP A O 1
ATOM 661 N N . ILE A 1 83 ? 9.898 -0.638 4.875 1 98.81 83 ILE A N 1
ATOM 662 C CA . ILE A 1 83 ? 9.969 0.395 3.85 1 98.81 83 ILE A CA 1
ATOM 663 C C . ILE A 1 83 ? 11.383 0.973 3.803 1 98.81 83 ILE A C 1
ATOM 665 O O . ILE A 1 83 ? 11.992 1.064 2.732 1 98.81 83 ILE A O 1
ATOM 669 N N . LYS A 1 84 ? 11.898 1.275 4.938 1 98.62 84 LYS A N 1
ATOM 670 C CA . LYS A 1 84 ? 13.242 1.835 5.016 1 98.62 84 LYS A CA 1
ATOM 671 C C . LYS A 1 84 ? 14.281 0.841 4.504 1 98.62 84 LYS A C 1
ATOM 673 O O . LYS A 1 84 ? 15.211 1.221 3.789 1 98.62 84 LYS A O 1
ATOM 678 N N . LYS A 1 85 ? 14.133 -0.369 4.863 1 98.69 85 LYS A N 1
ATOM 679 C CA . LYS A 1 85 ? 15.047 -1.401 4.371 1 98.69 85 LYS A CA 1
ATOM 680 C C . LYS A 1 85 ? 15 -1.498 2.852 1 98.69 85 LYS A C 1
ATOM 682 O O . LYS A 1 85 ? 16.047 -1.543 2.193 1 98.69 85 LYS A O 1
ATOM 687 N N . ALA A 1 86 ? 13.828 -1.514 2.324 1 98.69 86 ALA A N 1
ATOM 688 C CA . ALA A 1 86 ? 13.656 -1.624 0.878 1 98.69 86 ALA A CA 1
ATOM 689 C C . ALA A 1 86 ? 14.289 -0.438 0.158 1 98.69 86 ALA A C 1
ATOM 691 O O . ALA A 1 86 ? 14.898 -0.603 -0.9 1 98.69 86 ALA A O 1
ATOM 692 N N . MET A 1 87 ? 14.109 0.74 0.729 1 98.44 87 MET A N 1
ATOM 693 C CA . MET A 1 87 ? 14.641 1.96 0.127 1 98.44 87 MET A CA 1
ATOM 694 C C . MET A 1 87 ? 16.172 1.903 0.033 1 98.44 87 MET A C 1
ATOM 696 O O . MET A 1 87 ? 16.766 2.635 -0.75 1 98.44 87 MET A O 1
ATOM 700 N N . ASN A 1 88 ? 16.766 1.036 0.748 1 97.88 88 ASN A N 1
ATOM 701 C CA . ASN A 1 88 ? 18.219 0.931 0.782 1 97.88 88 ASN A CA 1
ATOM 702 C C . ASN A 1 88 ? 18.734 -0.152 -0.167 1 97.88 88 ASN A C 1
ATOM 704 O O . ASN A 1 88 ? 19.938 -0.36 -0.29 1 97.88 88 ASN A O 1
ATOM 708 N N . PHE A 1 89 ? 17.859 -0.868 -0.822 1 97.81 89 PHE A N 1
ATOM 709 C CA . PHE A 1 89 ? 18.281 -1.846 -1.82 1 97.81 89 PHE A CA 1
ATOM 710 C C . PHE A 1 89 ? 18.734 -1.152 -3.098 1 97.81 89 PHE A C 1
ATOM 712 O O . PHE A 1 89 ? 17.938 -0.868 -3.982 1 97.81 89 PHE A O 1
ATOM 719 N N . LYS A 1 90 ? 19.953 -0.984 -3.277 1 95.75 90 LYS A N 1
ATOM 720 C CA . LYS A 1 90 ? 20.531 -0.169 -4.344 1 95.75 90 LYS A CA 1
ATOM 721 C C . LYS A 1 90 ? 20.422 -0.869 -5.695 1 95.75 90 LYS A C 1
ATOM 723 O O . LYS A 1 90 ? 20.547 -0.232 -6.742 1 95.75 90 LYS A O 1
ATOM 728 N N . GLU A 1 91 ? 20.219 -2.162 -5.66 1 96.5 91 GLU A N 1
ATOM 729 C CA . GLU A 1 91 ? 20.125 -2.92 -6.906 1 96.5 91 GLU A CA 1
ATOM 730 C C . GLU A 1 91 ? 18.797 -2.691 -7.59 1 96.5 91 GLU A C 1
ATOM 732 O O . GLU A 1 91 ? 18.625 -3.035 -8.766 1 96.5 91 GLU A O 1
ATOM 737 N N . PHE A 1 92 ? 17.859 -2.105 -6.852 1 96.56 92 PHE A N 1
ATOM 738 C CA . PHE A 1 92 ? 16.531 -1.877 -7.422 1 96.56 92 PHE A CA 1
ATOM 739 C C . PHE A 1 92 ? 16.359 -0.414 -7.805 1 96.56 92 PHE A C 1
ATOM 741 O O . PHE A 1 92 ? 16.672 0.483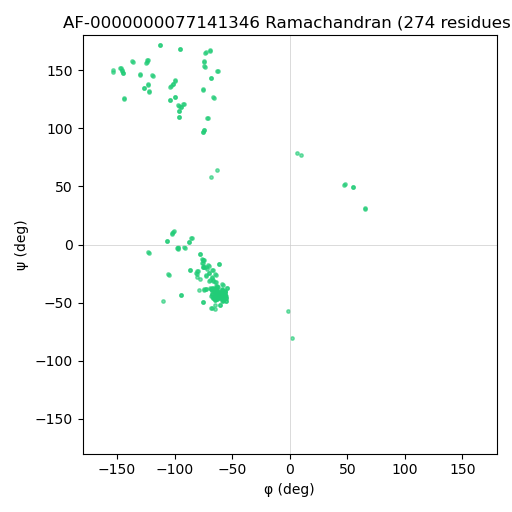 -7.023 1 96.56 92 PHE A O 1
ATOM 748 N N . GLY A 1 93 ? 15.789 -0.15 -8.977 1 94.81 93 GLY A N 1
ATOM 749 C CA . GLY A 1 93 ? 15.5 1.191 -9.453 1 94.81 93 GLY A CA 1
ATOM 750 C C . GLY A 1 93 ? 14.039 1.574 -9.297 1 94.81 93 GLY A C 1
ATOM 751 O O . GLY A 1 93 ? 13.586 2.568 -9.867 1 94.81 93 GLY A O 1
ATOM 752 N N . ASP A 1 94 ? 13.336 0.726 -8.555 1 95.56 94 ASP A N 1
ATOM 753 C CA . ASP A 1 94 ? 11.906 0.867 -8.328 1 95.56 94 ASP A CA 1
ATOM 754 C C . ASP A 1 94 ? 11.531 0.443 -6.906 1 95.56 94 ASP A C 1
ATOM 756 O O . ASP A 1 94 ? 11.859 -0.665 -6.477 1 95.56 94 ASP A O 1
ATOM 760 N N . LEU A 1 95 ? 10.875 1.328 -6.211 1 97.81 95 LEU A N 1
ATOM 761 C CA . LEU A 1 95 ? 10.562 1.044 -4.812 1 97.81 95 LEU A CA 1
ATOM 762 C C . LEU A 1 95 ? 9.648 -0.167 -4.695 1 97.81 95 LEU A C 1
ATOM 764 O O . LEU A 1 95 ? 9.758 -0.95 -3.748 1 97.81 95 LEU A O 1
ATOM 768 N N . GLU A 1 96 ? 8.68 -0.324 -5.559 1 96.69 96 GLU A N 1
ATOM 769 C CA . GLU A 1 96 ? 7.758 -1.456 -5.496 1 96.69 96 GLU A CA 1
ATOM 770 C C . GLU A 1 96 ? 8.508 -2.781 -5.605 1 96.69 96 GLU A C 1
ATOM 772 O O . GLU A 1 96 ? 8.25 -3.709 -4.836 1 96.69 96 GLU A O 1
ATOM 777 N N . ASP A 1 97 ? 9.453 -2.838 -6.516 1 97.19 97 ASP A N 1
ATOM 778 C CA . ASP A 1 97 ? 10.258 -4.043 -6.66 1 97.19 97 ASP A CA 1
ATOM 779 C C . ASP A 1 97 ? 11.086 -4.305 -5.406 1 97.19 97 ASP A C 1
ATOM 781 O O . ASP A 1 97 ? 11.172 -5.441 -4.934 1 97.19 97 ASP A O 1
ATOM 785 N N . ALA A 1 98 ? 11.695 -3.23 -4.891 1 98.31 98 ALA A N 1
ATOM 786 C CA . ALA A 1 98 ? 12.492 -3.346 -3.672 1 98.31 98 ALA A CA 1
ATOM 787 C C . ALA A 1 98 ? 11.641 -3.842 -2.506 1 98.31 98 ALA A C 1
ATOM 789 O O . ALA A 1 98 ? 12.07 -4.699 -1.73 1 98.31 98 ALA A O 1
ATOM 790 N N . LEU A 1 99 ? 10.492 -3.307 -2.404 1 98.5 99 LEU A N 1
ATOM 791 C CA . LEU A 1 99 ? 9.594 -3.67 -1.308 1 98.5 99 LEU A CA 1
ATOM 792 C C . LEU A 1 99 ? 9.094 -5.102 -1.467 1 98.5 99 LEU A C 1
ATOM 794 O O . LEU A 1 99 ? 8.891 -5.805 -0.475 1 98.5 99 LEU A O 1
ATOM 798 N N . GLN A 1 100 ? 8.828 -5.539 -2.68 1 98.56 100 GLN A N 1
ATOM 799 C CA . GLN A 1 100 ? 8.5 -6.934 -2.947 1 98.56 100 GLN A CA 1
ATOM 800 C C . GLN A 1 100 ? 9.594 -7.863 -2.441 1 98.56 100 GLN A C 1
ATOM 802 O O . GLN A 1 100 ? 9.312 -8.891 -1.818 1 98.56 100 GLN A O 1
ATOM 807 N N . MET A 1 101 ? 10.828 -7.469 -2.707 1 98.69 101 MET A N 1
ATOM 808 C CA . MET A 1 101 ? 11.961 -8.258 -2.236 1 98.69 101 MET A CA 1
ATOM 809 C C . MET A 1 101 ? 12.008 -8.281 -0.713 1 98.69 101 MET A C 1
ATOM 811 O O . MET A 1 101 ? 12.219 -9.336 -0.111 1 98.69 101 MET A O 1
ATOM 815 N N . GLN A 1 102 ? 11.812 -7.168 -0.123 1 98.81 102 GLN A N 1
ATOM 816 C CA . GLN A 1 102 ? 11.812 -7.117 1.335 1 98.81 102 GLN A CA 1
ATOM 817 C C . GLN A 1 102 ? 10.711 -8.008 1.914 1 98.81 102 GLN A C 1
ATOM 819 O O . GLN A 1 102 ? 10.922 -8.68 2.924 1 98.81 102 GLN A O 1
ATOM 824 N N . CYS A 1 103 ? 9.508 -8 1.317 1 98.75 103 CYS A N 1
ATOM 825 C CA . CYS A 1 103 ? 8.422 -8.875 1.743 1 98.75 103 CYS A CA 1
ATOM 826 C C . CYS A 1 103 ? 8.828 -10.336 1.63 1 98.75 103 CYS A C 1
ATOM 828 O O . CYS A 1 103 ? 8.555 -11.133 2.531 1 98.75 103 CYS A O 1
ATOM 830 N N . PHE A 1 104 ? 9.477 -10.641 0.514 1 98.81 104 PHE A N 1
ATOM 831 C CA . PHE A 1 104 ? 9.953 -12 0.27 1 98.81 104 PHE A CA 1
ATOM 832 C C . PHE A 1 104 ? 10.914 -12.438 1.369 1 98.81 104 PHE A C 1
ATOM 834 O O . PHE A 1 104 ? 10.789 -13.547 1.895 1 98.81 104 PHE A O 1
ATOM 841 N N . LYS A 1 105 ? 11.82 -11.594 1.717 1 98.56 105 LYS A N 1
ATOM 842 C CA . LYS A 1 105 ? 12.797 -11.891 2.756 1 98.56 105 LYS A CA 1
ATOM 843 C C . LYS A 1 105 ? 12.125 -12.055 4.117 1 98.56 105 LYS A C 1
ATOM 845 O O . LYS A 1 105 ? 12.406 -13.008 4.844 1 98.56 105 LYS A O 1
ATOM 850 N N . LYS A 1 106 ? 11.281 -11.125 4.375 1 98 106 LYS A N 1
ATOM 851 C CA . LYS A 1 106 ? 10.547 -11.148 5.637 1 98 106 LYS A CA 1
ATOM 852 C C . LYS A 1 106 ? 9.75 -12.438 5.785 1 98 106 LYS A C 1
ATOM 854 O O . LYS A 1 106 ? 9.633 -12.977 6.887 1 98 106 LYS A O 1
ATOM 859 N N . LEU A 1 107 ? 9.203 -12.867 4.746 1 97.62 107 LEU A N 1
ATOM 860 C CA . LEU A 1 107 ? 8.367 -14.062 4.684 1 97.62 107 LEU A CA 1
ATOM 861 C C . LEU A 1 107 ? 9.211 -15.328 4.734 1 97.62 107 LEU A C 1
ATOM 863 O O . LEU A 1 107 ? 8.688 -16.422 4.969 1 97.62 107 LEU A O 1
ATOM 867 N N . LYS A 1 108 ? 10.531 -15.242 4.559 1 98 108 LYS A N 1
ATOM 868 C CA . LYS A 1 108 ? 11.383 -16.391 4.277 1 98 108 LYS A CA 1
ATOM 869 C C . LYS A 1 108 ? 10.781 -17.25 3.164 1 98 108 LYS A C 1
ATOM 871 O O . LYS A 1 108 ? 10.625 -18.469 3.326 1 98 108 LYS A O 1
ATOM 876 N N . GLY A 1 109 ? 10.461 -16.562 2.055 1 98.38 109 GLY A N 1
ATOM 877 C CA . GLY A 1 109 ? 9.805 -17.203 0.93 1 98.38 109 GLY A CA 1
ATOM 878 C C . GLY A 1 109 ? 10.734 -18.109 0.141 1 98.38 109 GLY A C 1
ATOM 879 O O . GLY A 1 109 ? 11.953 -18.016 0.274 1 98.38 109 GLY A O 1
ATOM 880 N N . ASP A 1 110 ? 10.148 -18.938 -0.683 1 98.56 110 ASP A N 1
ATOM 881 C CA . ASP A 1 110 ? 10.922 -19.828 -1.546 1 98.56 110 ASP A CA 1
ATOM 882 C C . ASP A 1 110 ? 11.141 -19.203 -2.924 1 98.56 110 ASP A C 1
ATOM 884 O O . ASP A 1 110 ? 12.242 -19.25 -3.467 1 98.56 110 ASP A O 1
ATOM 888 N N . LEU A 1 111 ? 10.055 -18.594 -3.484 1 98.56 111 LEU A N 1
ATOM 889 C CA . LEU A 1 111 ? 10.141 -18 -4.812 1 98.56 111 LEU A CA 1
ATOM 890 C C . LEU A 1 111 ? 9.25 -16.766 -4.914 1 98.56 111 LEU A C 1
ATOM 892 O O . LEU A 1 111 ? 8.242 -16.656 -4.207 1 98.56 111 LEU A O 1
ATOM 896 N N . ILE A 1 112 ? 9.625 -15.891 -5.742 1 98.81 112 ILE A N 1
ATOM 897 C CA . ILE A 1 112 ? 8.805 -14.789 -6.219 1 98.81 112 ILE A CA 1
ATOM 898 C C . ILE A 1 112 ? 8.32 -15.078 -7.637 1 98.81 112 ILE A C 1
ATOM 900 O O . ILE A 1 112 ? 9.125 -15.336 -8.531 1 98.81 112 ILE A O 1
ATOM 904 N N . ILE A 1 113 ? 7.066 -15.047 -7.824 1 98.81 113 ILE A N 1
ATOM 905 C CA . ILE A 1 113 ? 6.52 -15.273 -9.156 1 98.81 113 ILE A CA 1
ATOM 906 C C . ILE A 1 113 ? 6.254 -13.938 -9.844 1 98.81 113 ILE A C 1
ATOM 908 O O . ILE A 1 113 ? 5.379 -13.18 -9.422 1 98.81 113 ILE A O 1
ATOM 912 N N . THR A 1 114 ? 6.945 -13.641 -10.891 1 98.69 114 THR A N 1
ATOM 913 C CA . THR A 1 114 ? 6.855 -12.367 -11.594 1 98.69 114 THR A CA 1
ATOM 914 C C . THR A 1 114 ? 7.234 -12.531 -13.062 1 98.69 114 THR A C 1
ATOM 916 O O . THR A 1 114 ? 8.031 -13.406 -13.414 1 98.69 114 THR A O 1
ATOM 919 N N . ARG A 1 115 ? 6.66 -11.719 -13.93 1 97.75 115 ARG A N 1
ATOM 920 C CA . ARG A 1 115 ? 7.051 -11.695 -15.336 1 97.75 115 ARG A CA 1
ATOM 921 C C . ARG A 1 115 ? 8.141 -10.656 -15.586 1 97.75 115 ARG A C 1
ATOM 923 O O . ARG A 1 115 ? 8.625 -10.523 -16.703 1 97.75 115 ARG A O 1
ATOM 930 N N . ASP A 1 116 ? 8.508 -9.93 -14.539 1 97.31 116 ASP A N 1
ATOM 931 C CA . ASP A 1 116 ? 9.5 -8.859 -14.672 1 97.31 116 ASP A CA 1
ATOM 932 C C . ASP A 1 116 ? 10.898 -9.43 -14.891 1 97.31 116 ASP A C 1
ATOM 934 O O . ASP A 1 116 ? 11.547 -9.875 -13.938 1 97.31 116 ASP A O 1
ATOM 938 N N . GLU A 1 117 ? 11.391 -9.281 -16.031 1 96.31 117 GLU A N 1
ATOM 939 C CA . GLU A 1 117 ? 12.695 -9.844 -16.391 1 96.31 117 GLU A CA 1
ATOM 940 C C . GLU A 1 117 ? 13.82 -9.164 -15.625 1 96.31 117 GLU A C 1
ATOM 942 O O . GLU A 1 117 ? 14.812 -9.797 -15.273 1 96.31 117 GLU A O 1
ATOM 947 N N . LYS A 1 118 ? 13.688 -7.891 -15.445 1 95.81 118 LYS A N 1
ATOM 948 C CA . LYS A 1 118 ? 14.703 -7.168 -14.688 1 95.81 118 LYS A CA 1
ATOM 949 C C . LYS A 1 118 ? 14.805 -7.699 -13.258 1 95.81 118 LYS A C 1
ATOM 951 O O . LYS A 1 118 ? 15.898 -7.867 -12.727 1 95.81 118 LYS A O 1
ATOM 956 N N . PHE A 1 119 ? 13.641 -7.957 -12.664 1 97.62 119 PHE A N 1
ATOM 957 C CA . PHE A 1 119 ? 13.609 -8.539 -11.328 1 97.62 119 PHE A CA 1
ATOM 958 C C . PHE A 1 119 ? 14.281 -9.906 -11.312 1 97.62 119 PHE A C 1
ATOM 960 O O . PHE A 1 119 ? 15.047 -10.219 -10.406 1 97.62 119 PHE A O 1
ATOM 967 N N . GLN A 1 120 ? 14.023 -10.688 -12.312 1 96.75 120 GLN A N 1
ATOM 968 C CA . GLN A 1 120 ? 14.57 -12.039 -12.414 1 96.75 120 GLN A CA 1
ATOM 969 C C . GLN A 1 120 ? 16.094 -12.008 -12.555 1 96.75 120 GLN A C 1
ATOM 971 O O . GLN A 1 120 ? 16.781 -12.938 -12.133 1 96.75 120 GLN A O 1
ATOM 976 N N . LYS A 1 121 ? 16.625 -10.953 -13.062 1 96.75 121 LYS A N 1
ATOM 977 C CA . LYS A 1 121 ? 18.062 -10.82 -13.234 1 96.75 121 LYS A CA 1
ATOM 978 C C . LYS A 1 121 ? 18.734 -10.406 -11.93 1 96.75 121 LYS A C 1
ATOM 980 O O . LYS A 1 121 ? 19.922 -10.672 -11.719 1 96.75 121 LYS A O 1
ATOM 985 N N . ILE A 1 122 ? 17.984 -9.773 -11.062 1 96.81 122 ILE A N 1
ATOM 986 C CA . ILE A 1 122 ? 18.531 -9.242 -9.82 1 96.81 122 ILE A CA 1
ATOM 987 C C . ILE A 1 122 ? 18.656 -10.359 -8.789 1 96.81 122 ILE A C 1
ATOM 989 O O . ILE A 1 122 ? 19.562 -10.344 -7.953 1 96.81 122 ILE A O 1
ATOM 993 N N . THR A 1 123 ? 17.812 -11.383 -8.875 1 96.75 123 THR A N 1
ATOM 994 C CA . THR A 1 123 ? 17.828 -12.453 -7.883 1 96.75 123 THR A CA 1
ATOM 995 C C . THR A 1 123 ? 17.484 -13.789 -8.531 1 96.75 123 THR A C 1
ATOM 997 O O . THR A 1 123 ? 16.656 -13.852 -9.445 1 96.75 123 THR A O 1
ATOM 1000 N N . ASN A 1 124 ? 18.031 -14.875 -7.961 1 96.5 124 ASN A N 1
ATOM 1001 C CA . ASN A 1 124 ? 17.719 -16.219 -8.43 1 96.5 124 ASN A CA 1
ATOM 1002 C C . ASN A 1 124 ? 16.453 -16.766 -7.781 1 96.5 124 ASN A C 1
ATOM 1004 O O . ASN A 1 124 ? 16.062 -17.906 -8.039 1 96.5 124 ASN A O 1
ATOM 1008 N N . LYS A 1 125 ? 15.773 -15.945 -7.016 1 97.88 125 LYS A N 1
ATOM 1009 C CA . LYS A 1 125 ? 14.555 -16.359 -6.316 1 97.88 125 LYS A CA 1
ATOM 1010 C C . LYS A 1 125 ? 13.305 -15.953 -7.094 1 97.88 125 LYS A C 1
ATOM 1012 O O . LYS A 1 125 ? 12.188 -16.281 -6.688 1 97.88 125 LYS A O 1
ATOM 1017 N N . ALA A 1 126 ? 13.492 -15.242 -8.203 1 98.38 126 ALA A N 1
ATOM 1018 C CA . ALA A 1 126 ? 12.367 -14.812 -9.031 1 98.38 126 ALA A CA 1
ATOM 1019 C C . ALA A 1 126 ? 12.211 -15.703 -10.258 1 98.38 126 ALA A C 1
ATOM 1021 O O . ALA A 1 126 ? 13.195 -16.094 -10.891 1 98.38 126 ALA A O 1
ATOM 1022 N N . ILE A 1 127 ? 11.016 -16.016 -10.555 1 98.12 127 ILE A N 1
ATOM 1023 C CA . ILE A 1 127 ? 10.734 -16.938 -11.656 1 98.12 127 ILE A CA 1
ATOM 1024 C C . ILE A 1 127 ? 9.438 -16.516 -12.352 1 98.12 127 ILE A C 1
ATOM 1026 O O . ILE A 1 127 ? 8.531 -15.977 -11.719 1 98.12 127 ILE A O 1
ATOM 1030 N N . SER A 1 128 ? 9.352 -16.734 -13.641 1 98.12 128 SER A N 1
ATOM 1031 C CA . SER A 1 128 ? 8.133 -16.422 -14.375 1 98.12 128 SER A CA 1
ATOM 1032 C C . SER A 1 128 ? 7.031 -17.438 -14.086 1 98.12 128 SER A C 1
ATOM 1034 O O . SER A 1 128 ? 7.316 -18.578 -13.711 1 98.12 128 SER A O 1
ATOM 1036 N N . PRO A 1 129 ? 5.746 -17.016 -14.305 1 98.38 129 PRO A N 1
ATOM 1037 C CA . PRO A 1 129 ? 4.672 -18 -14.148 1 98.38 129 PRO A CA 1
ATOM 1038 C C . PRO A 1 129 ? 4.871 -19.234 -15.023 1 98.38 129 PRO A C 1
ATOM 1040 O O . PRO A 1 129 ? 4.707 -20.359 -14.555 1 98.38 129 PRO A O 1
ATOM 1043 N N . LYS A 1 130 ? 5.254 -19 -16.234 1 97.12 130 LYS A N 1
ATOM 1044 C CA . LYS A 1 130 ? 5.453 -20.094 -17.172 1 97.12 130 LYS A CA 1
ATOM 1045 C C . LYS A 1 130 ? 6.523 -21.062 -16.672 1 97.12 130 LYS A C 1
ATOM 1047 O O . LYS A 1 130 ? 6.309 -22.281 -16.656 1 97.12 130 LYS A O 1
ATOM 1052 N N . ASP A 1 131 ? 7.684 -20.5 -16.328 1 97.12 131 ASP A N 1
ATOM 1053 C CA . ASP A 1 131 ? 8.781 -21.344 -15.859 1 97.12 131 ASP A CA 1
ATOM 1054 C C . ASP A 1 131 ? 8.422 -22.062 -14.562 1 97.12 131 ASP A C 1
ATOM 1056 O O . ASP A 1 131 ? 8.828 -23.203 -14.344 1 97.12 131 ASP A O 1
ATOM 1060 N N . PHE A 1 132 ? 7.73 -21.406 -13.695 1 97.88 132 PHE A N 1
ATOM 1061 C CA . PHE A 1 132 ? 7.289 -22 -12.445 1 97.88 132 PHE A CA 1
ATOM 1062 C C . PHE A 1 132 ? 6.422 -23.219 -12.703 1 97.88 132 PHE A C 1
ATOM 1064 O O . PHE A 1 132 ? 6.602 -24.266 -12.07 1 97.88 132 PHE A O 1
ATOM 1071 N N . LEU A 1 133 ? 5.48 -23.109 -13.648 1 97.19 133 LEU A N 1
ATOM 1072 C CA . LEU A 1 133 ? 4.535 -24.172 -13.953 1 97.19 133 LEU A CA 1
ATOM 1073 C C . LEU A 1 133 ? 5.223 -25.312 -14.688 1 97.19 133 LEU A C 1
ATOM 1075 O O . LEU A 1 133 ? 4.797 -26.469 -14.586 1 97.19 133 LEU A O 1
ATOM 1079 N N . SER A 1 134 ? 6.191 -24.906 -15.617 1 93.69 134 SER A N 1
ATOM 1080 C CA . SER A 1 134 ? 6.926 -25.938 -16.344 1 93.69 134 SER A CA 1
ATOM 1081 C C . SER A 1 134 ? 7.797 -26.766 -15.414 1 93.69 134 SER A C 1
ATOM 1083 O O . SER A 1 134 ? 8.031 -27.953 -15.664 1 93.69 134 SER A O 1
ATOM 1085 N N . ASN A 1 135 ? 8.609 -25.938 -14.742 1 76.69 135 ASN A N 1
ATOM 1086 C CA . ASN A 1 135 ? 9.469 -26.625 -13.789 1 76.69 135 ASN A CA 1
ATOM 1087 C C . ASN A 1 135 ? 8.656 -27.312 -12.695 1 76.69 135 ASN A C 1
ATOM 1089 O O . ASN A 1 135 ? 9.211 -28.016 -11.852 1 76.69 135 ASN A O 1
ATOM 1093 N N . LYS A 1 136 ? 7.891 -28.219 -12.891 1 55.34 136 LYS A N 1
ATOM 1094 C CA . LYS A 1 136 ? 7.008 -28.875 -11.922 1 55.34 136 LYS A CA 1
ATOM 1095 C C . LYS A 1 136 ? 7.055 -28.156 -10.578 1 55.34 136 LYS A C 1
ATOM 1097 O O . LYS A 1 136 ? 8.125 -28.016 -9.977 1 55.34 136 LYS A O 1
ATOM 1102 N N . GLY A 1 137 ? 6.363 -26.938 -10.289 1 45.28 137 GLY A N 1
ATOM 1103 C CA . GLY A 1 137 ? 6.25 -26.312 -8.984 1 45.28 137 GLY A CA 1
ATOM 1104 C C . GLY A 1 137 ? 6.992 -27.062 -7.891 1 45.28 137 GLY A C 1
ATOM 1105 O O . GLY A 1 137 ? 7.367 -26.469 -6.871 1 45.28 137 GLY A O 1
ATOM 1106 N N . LEU A 1 138 ? 6.344 -28.203 -7.324 1 43.22 138 LEU A N 1
ATOM 1107 C CA . LEU A 1 138 ? 5.996 -29.203 -6.328 1 43.22 138 LEU A CA 1
ATOM 1108 C C . LEU A 1 138 ? 7.074 -30.281 -6.238 1 43.22 138 LEU A C 1
ATOM 1110 O O . LEU A 1 138 ? 6.977 -31.203 -5.426 1 43.22 138 LEU A O 1
ATOM 1114 N N . THR A 1 139 ? 7.801 -30.844 -7.395 1 34.66 139 THR A N 1
ATOM 1115 C CA . THR A 1 139 ? 8.219 -32.188 -7.012 1 34.66 139 THR A CA 1
ATOM 1116 C C . THR A 1 139 ? 9.242 -32.156 -5.883 1 34.66 139 THR A C 1
ATOM 1118 O O . THR A 1 139 ? 10.055 -31.219 -5.82 1 34.66 139 THR A O 1
ATOM 1121 N N . MET B 1 1 ? 0.033 13.32 22.969 1 91.56 1 MET B N 1
ATOM 1122 C CA . MET B 1 1 ? 0.077 14.211 21.812 1 91.56 1 MET B CA 1
ATOM 1123 C C . MET B 1 1 ? -0.932 13.773 20.75 1 91.56 1 MET B C 1
ATOM 1125 O O . MET B 1 1 ? -1.189 12.578 20.594 1 91.56 1 MET B O 1
ATOM 1129 N N . MET B 1 2 ? -1.405 14.773 20.016 1 96.44 2 MET B N 1
ATOM 1130 C CA . MET B 1 2 ? -2.451 14.508 19.031 1 96.44 2 MET B CA 1
ATOM 1131 C C . MET B 1 2 ? -1.933 13.609 17.922 1 96.44 2 MET B C 1
ATOM 1133 O O . MET B 1 2 ? -0.876 13.875 17.344 1 96.44 2 MET B O 1
ATOM 1137 N N . LYS B 1 3 ? -2.648 12.492 17.672 1 98.5 3 LYS B N 1
ATOM 1138 C CA . LYS B 1 3 ? -2.324 11.57 16.578 1 98.5 3 LYS B CA 1
ATOM 1139 C C . LYS B 1 3 ? -3.16 11.867 15.344 1 98.5 3 LYS B C 1
ATOM 1141 O O . LYS B 1 3 ? -4.383 11.727 15.359 1 98.5 3 LYS B O 1
ATOM 1146 N N . VAL B 1 4 ? -2.479 12.203 14.25 1 98.69 4 VAL B N 1
ATOM 1147 C CA . VAL B 1 4 ? -3.215 12.523 13.031 1 98.69 4 VAL B CA 1
ATOM 1148 C C . VAL B 1 4 ? -2.777 11.594 11.898 1 98.69 4 VAL B C 1
ATOM 1150 O O . VAL B 1 4 ? -1.586 11.32 11.742 1 98.69 4 VAL B O 1
ATOM 1153 N N . LEU B 1 5 ? -3.703 11.055 11.266 1 98.94 5 LEU B N 1
ATOM 1154 C CA . LEU B 1 5 ? -3.457 10.32 10.031 1 98.94 5 LEU B CA 1
ATOM 1155 C C . LEU B 1 5 ? -3.588 11.227 8.82 1 98.94 5 LEU B C 1
ATOM 1157 O O . LEU B 1 5 ? -4.641 11.828 8.602 1 98.94 5 LEU B O 1
ATOM 1161 N N . ILE B 1 6 ? -2.523 11.328 8.047 1 98.88 6 ILE B N 1
ATOM 1162 C CA . ILE B 1 6 ? -2.516 12.266 6.926 1 98.88 6 ILE B CA 1
ATOM 1163 C C . ILE B 1 6 ? -2.799 11.516 5.629 1 98.88 6 ILE B C 1
ATOM 1165 O O . ILE B 1 6 ? -2.127 10.523 5.312 1 98.88 6 ILE B O 1
ATOM 1169 N N . ASP B 1 7 ? -3.75 11.977 4.914 1 98.5 7 ASP B N 1
ATOM 1170 C CA . ASP B 1 7 ? -4.152 11.406 3.631 1 98.5 7 ASP B CA 1
ATOM 1171 C C . ASP B 1 7 ? -3.021 11.492 2.611 1 98.5 7 ASP B C 1
ATOM 1173 O O . ASP B 1 7 ? -2.217 12.43 2.648 1 98.5 7 ASP B O 1
ATOM 1177 N N . THR B 1 8 ? -2.967 10.578 1.736 1 98.06 8 THR B N 1
ATOM 1178 C CA . THR B 1 8 ? -1.939 10.477 0.707 1 98.06 8 THR B CA 1
ATOM 1179 C C . THR B 1 8 ? -1.878 11.758 -0.121 1 98.06 8 THR B C 1
ATOM 1181 O O . THR B 1 8 ? -0.793 12.281 -0.378 1 98.06 8 THR B O 1
ATOM 1184 N N . ASN B 1 9 ? -3.045 12.289 -0.5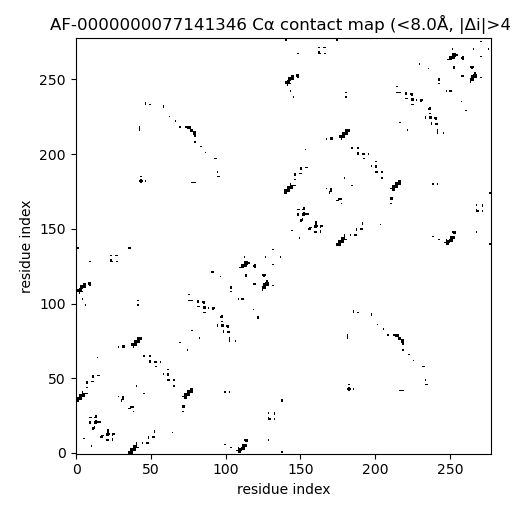21 1 97.62 9 ASN B N 1
ATOM 1185 C CA . ASN B 1 9 ? -3.096 13.445 -1.407 1 97.62 9 ASN B CA 1
ATOM 1186 C C . ASN B 1 9 ? -2.539 14.695 -0.728 1 97.62 9 ASN B C 1
ATOM 1188 O O . ASN B 1 9 ? -1.983 15.57 -1.392 1 97.62 9 ASN B O 1
ATOM 1192 N N . VAL B 1 10 ? -2.703 14.773 0.586 1 98.75 10 VAL B N 1
ATOM 1193 C CA . VAL B 1 10 ? -2.156 15.914 1.32 1 98.75 10 VAL B CA 1
ATOM 1194 C C . VAL B 1 10 ? -0.631 15.891 1.246 1 98.75 10 VAL B C 1
ATOM 1196 O O . VAL B 1 10 ? 0.004 16.938 1.089 1 98.75 10 VAL B O 1
ATOM 1199 N N . ILE B 1 11 ? -0.007 14.727 1.305 1 98.88 11 ILE B N 1
ATOM 1200 C CA . ILE B 1 11 ? 1.438 14.586 1.171 1 98.88 11 ILE B CA 1
ATOM 1201 C C . ILE B 1 11 ? 1.863 14.945 -0.252 1 98.88 11 ILE B C 1
ATOM 1203 O O . ILE B 1 11 ? 2.848 15.656 -0.453 1 98.88 11 ILE B O 1
ATOM 1207 N N . LEU B 1 12 ? 1.096 14.477 -1.235 1 98.62 12 LEU B N 1
ATOM 1208 C CA . LEU B 1 12 ? 1.41 14.758 -2.633 1 98.62 12 LEU B CA 1
ATOM 1209 C C . LEU B 1 12 ? 1.306 16.25 -2.926 1 98.62 12 LEU B C 1
ATOM 1211 O O . LEU B 1 12 ? 2.045 16.781 -3.762 1 98.62 12 LEU B O 1
ATOM 1215 N N . ASP B 1 13 ? 0.365 16.953 -2.211 1 98.5 13 ASP B N 1
ATOM 1216 C CA . ASP B 1 13 ? 0.259 18.391 -2.377 1 98.5 13 ASP B CA 1
ATOM 1217 C C . ASP B 1 13 ? 1.595 19.078 -2.098 1 98.5 13 ASP B C 1
ATOM 1219 O O . ASP B 1 13 ? 1.995 19.984 -2.826 1 98.5 13 ASP B O 1
ATOM 1223 N N . VAL B 1 14 ? 2.264 18.609 -1.094 1 98.25 14 VAL B N 1
ATOM 1224 C CA . VAL B 1 14 ? 3.549 19.203 -0.732 1 98.25 14 VAL B CA 1
ATOM 1225 C C .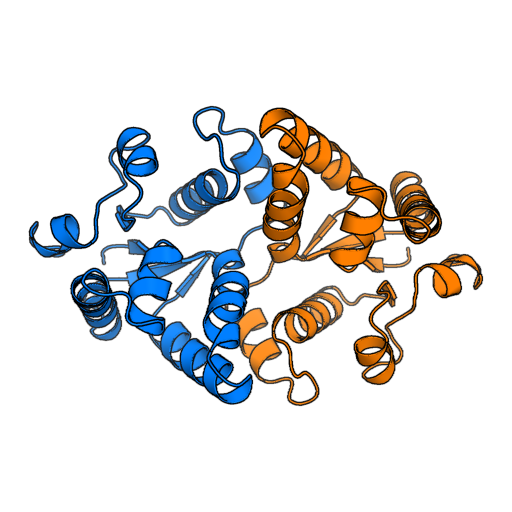 VAL B 1 14 ? 4.617 18.766 -1.735 1 98.25 14 VAL B C 1
ATOM 1227 O O . VAL B 1 14 ? 5.285 19.609 -2.342 1 98.25 14 VAL B O 1
ATOM 1230 N N . LEU B 1 15 ? 4.727 17.484 -2.021 1 98.12 15 LEU B N 1
ATOM 1231 C CA . LEU B 1 15 ? 5.859 16.922 -2.752 1 98.12 15 LEU B CA 1
ATOM 1232 C C . LEU B 1 15 ? 5.797 17.297 -4.227 1 98.12 15 LEU B C 1
ATOM 1234 O O . LEU B 1 15 ? 6.836 17.422 -4.883 1 98.12 15 LEU B O 1
ATOM 1238 N N . LEU B 1 16 ? 4.59 17.547 -4.723 1 97.81 16 LEU B N 1
ATOM 1239 C CA . LEU B 1 16 ? 4.426 17.906 -6.125 1 97.81 16 LEU B CA 1
ATOM 1240 C C . LEU B 1 16 ? 4.098 19.391 -6.27 1 97.81 16 LEU B C 1
ATOM 1242 O O . LEU B 1 16 ? 3.777 19.859 -7.367 1 97.81 16 LEU B O 1
ATOM 1246 N N . LYS B 1 17 ? 4.086 20.078 -5.164 1 97.5 17 LYS B N 1
ATOM 1247 C CA . LYS B 1 17 ? 3.834 21.516 -5.145 1 97.5 17 LYS B CA 1
ATOM 1248 C C . LYS B 1 17 ? 2.521 21.859 -5.848 1 97.5 17 LYS B C 1
ATOM 1250 O O . LYS B 1 17 ? 2.494 22.688 -6.754 1 97.5 17 LYS B O 1
ATOM 1255 N N . ARG B 1 18 ? 1.535 21.172 -5.48 1 97.88 18 ARG B N 1
ATOM 1256 C CA . ARG B 1 18 ? 0.213 21.422 -6.047 1 97.88 18 ARG B CA 1
ATOM 1257 C C . ARG B 1 18 ? -0.41 22.688 -5.465 1 97.88 18 ARG B C 1
ATOM 1259 O O . ARG B 1 18 ? -1.146 22.625 -4.48 1 97.88 18 ARG B O 1
ATOM 1266 N N . THR B 1 19 ? -0.295 23.812 -6.172 1 97.44 19 THR B N 1
ATOM 1267 C CA . THR B 1 19 ? -0.792 25.109 -5.719 1 97.44 19 THR B CA 1
ATOM 1268 C C . THR B 1 19 ? -2.311 25.188 -5.848 1 97.44 19 THR B C 1
ATOM 1270 O O . THR B 1 19 ? -2.873 24.75 -6.859 1 97.44 19 THR B O 1
ATOM 1273 N N . PRO B 1 20 ? -2.975 25.672 -4.754 1 97.81 20 PRO B N 1
ATOM 1274 C CA . PRO B 1 20 ? -2.514 26.328 -3.527 1 97.81 20 PRO B CA 1
ATOM 1275 C C . PRO B 1 20 ? -2.506 25.391 -2.324 1 97.81 20 PRO B C 1
ATOM 1277 O O . PRO B 1 20 ? -2.271 25.812 -1.195 1 97.81 20 PRO B O 1
ATOM 1280 N N . PHE B 1 21 ? -2.711 24.125 -2.578 1 98.19 21 PHE B N 1
ATOM 1281 C CA . PHE B 1 21 ? -2.932 23.156 -1.507 1 98.19 21 PHE B CA 1
ATOM 1282 C C . PHE B 1 21 ? -1.623 22.828 -0.803 1 98.19 21 PHE B C 1
ATOM 1284 O O . PHE B 1 21 ? -1.628 22.344 0.335 1 98.19 21 PHE B O 1
ATOM 1291 N N . ASP B 1 22 ? -0.527 23.125 -1.493 1 98.44 22 ASP B N 1
ATOM 1292 C CA . ASP B 1 22 ? 0.784 22.766 -0.958 1 98.44 22 ASP B CA 1
ATOM 1293 C C . ASP B 1 22 ? 1.11 23.578 0.286 1 98.44 22 ASP B C 1
ATOM 1295 O O . ASP B 1 22 ? 1.818 23.109 1.179 1 98.44 22 ASP B O 1
ATOM 1299 N N . VAL B 1 23 ? 0.606 24.781 0.444 1 98.06 23 VAL B N 1
ATOM 1300 C CA . VAL B 1 23 ? 0.953 25.672 1.543 1 98.06 23 VAL B CA 1
ATOM 1301 C C . VAL B 1 23 ? 0.431 25.094 2.859 1 98.06 23 VAL B C 1
ATOM 1303 O O . VAL B 1 23 ? 1.199 24.891 3.803 1 98.06 23 VAL B O 1
ATOM 1306 N N . ASP B 1 24 ? -0.853 24.797 2.924 1 98.12 24 ASP B N 1
ATOM 1307 C CA . ASP B 1 24 ? -1.433 24.234 4.137 1 98.12 24 ASP B CA 1
ATOM 1308 C C . ASP B 1 24 ? -0.826 22.875 4.449 1 98.12 24 ASP B C 1
ATOM 1310 O O . ASP B 1 24 ? -0.543 22.562 5.609 1 98.12 24 ASP B O 1
ATOM 1314 N N . ALA B 1 25 ? -0.686 22.062 3.447 1 98.56 25 ALA B N 1
ATOM 1315 C CA . ALA B 1 25 ? -0.102 20.734 3.635 1 98.56 25 ALA B CA 1
ATOM 1316 C C . ALA B 1 25 ? 1.304 20.844 4.223 1 98.56 25 ALA B C 1
ATOM 1318 O O . ALA B 1 25 ? 1.654 20.094 5.137 1 98.56 25 ALA B O 1
ATOM 1319 N N . TYR B 1 26 ? 2.062 21.75 3.682 1 98.38 26 TYR B N 1
ATOM 1320 C CA . TYR B 1 26 ? 3.41 21.984 4.188 1 98.38 26 TYR B CA 1
ATOM 1321 C C . TYR B 1 26 ? 3.381 22.391 5.66 1 98.38 26 TYR B C 1
ATOM 1323 O O . TYR B 1 26 ? 4.184 21.891 6.457 1 98.38 26 TYR B O 1
ATOM 1331 N N . ASN B 1 27 ? 2.523 23.234 6.031 1 98.38 27 ASN B N 1
ATOM 1332 C CA . ASN B 1 27 ? 2.428 23.703 7.41 1 98.38 27 ASN B CA 1
ATOM 1333 C C . ASN B 1 27 ? 2.055 22.562 8.359 1 98.38 27 ASN B C 1
ATOM 1335 O O . ASN B 1 27 ? 2.504 22.531 9.508 1 98.38 27 ASN B O 1
ATOM 1339 N N . ILE B 1 28 ? 1.245 21.656 7.949 1 98.5 28 ILE B N 1
ATOM 1340 C CA . ILE B 1 28 ? 0.894 20.5 8.766 1 98.5 28 ILE B CA 1
ATOM 1341 C C . ILE B 1 28 ? 2.125 19.609 8.969 1 98.5 28 ILE B C 1
ATOM 1343 O O . ILE B 1 28 ? 2.4 19.172 10.086 1 98.5 28 ILE B O 1
ATOM 1347 N N . LEU B 1 29 ? 2.854 19.359 7.895 1 98.56 29 LEU B N 1
ATOM 1348 C CA . LEU B 1 29 ? 4.07 18.562 8.016 1 98.56 29 LEU B CA 1
ATOM 1349 C C . LEU B 1 29 ? 5.09 19.266 8.914 1 98.56 29 LEU B C 1
ATOM 1351 O O . LEU B 1 29 ? 5.84 18.594 9.633 1 98.56 29 LEU B O 1
ATOM 1355 N N . LYS B 1 30 ? 5.125 20.547 8.812 1 98.38 30 LYS B N 1
ATOM 1356 C CA . LYS B 1 30 ? 6.012 21.312 9.68 1 98.38 30 LYS B CA 1
ATOM 1357 C C . LYS B 1 30 ? 5.66 21.109 11.148 1 98.38 30 LYS B C 1
ATOM 1359 O O . LYS B 1 30 ? 6.547 20.969 11.992 1 98.38 30 LYS B O 1
ATOM 1364 N N . LEU B 1 31 ? 4.355 21.125 11.492 1 98.06 31 LEU B N 1
ATOM 1365 C CA . LEU B 1 31 ? 3.918 20.828 12.852 1 98.06 31 LEU B CA 1
ATOM 1366 C C . LEU B 1 31 ? 4.422 19.453 13.297 1 98.06 31 LEU B C 1
ATOM 1368 O O . LEU B 1 31 ? 4.84 19.297 14.445 1 98.06 31 LEU B O 1
ATOM 1372 N N . ALA B 1 32 ? 4.387 18.484 12.422 1 98.5 32 ALA B N 1
ATOM 1373 C CA . ALA B 1 32 ? 4.859 17.141 12.727 1 98.5 32 ALA B CA 1
ATOM 1374 C C . ALA B 1 32 ? 6.371 17.125 12.945 1 98.5 32 ALA B C 1
ATOM 1376 O O . ALA B 1 32 ? 6.863 16.5 13.883 1 98.5 32 ALA B O 1
ATOM 1377 N N . GLU B 1 33 ? 7.035 17.781 12.062 1 98.19 33 GLU B N 1
ATOM 1378 C CA . GLU B 1 33 ? 8.484 17.859 12.164 1 98.19 33 GLU B CA 1
ATOM 1379 C C . GLU B 1 33 ? 8.906 18.484 13.492 1 98.19 33 GLU B C 1
ATOM 1381 O O . GLU B 1 33 ? 9.906 18.078 14.086 1 98.19 33 GLU B O 1
ATOM 1386 N N . GLU B 1 34 ? 8.109 19.391 13.914 1 97.69 34 GLU B N 1
ATOM 1387 C CA . GLU B 1 34 ? 8.391 20.094 15.164 1 97.69 34 GLU B CA 1
ATOM 1388 C C . GLU B 1 34 ? 7.816 19.344 16.359 1 97.69 34 GLU B C 1
ATOM 1390 O O . GLU B 1 34 ? 7.852 19.844 17.484 1 97.69 34 GLU B O 1
ATOM 1395 N N . LYS B 1 35 ? 7.238 18.25 16.203 1 97.12 35 LYS B N 1
ATOM 1396 C CA . LYS B 1 35 ? 6.715 17.359 17.219 1 97.12 35 LYS B CA 1
ATOM 1397 C C . LYS B 1 35 ? 5.562 18 17.984 1 97.12 35 LYS B C 1
ATOM 1399 O O . LYS B 1 35 ? 5.398 17.781 19.188 1 97.12 35 LYS B O 1
ATOM 1404 N N . LYS B 1 36 ? 4.875 18.812 17.281 1 97.44 36 LYS B N 1
ATOM 1405 C CA . LYS B 1 36 ? 3.676 19.406 17.859 1 97.44 36 LYS B CA 1
ATOM 1406 C C . LYS B 1 36 ? 2.461 18.516 17.656 1 97.44 36 LYS B C 1
ATOM 1408 O O . LYS B 1 36 ? 1.459 18.641 18.359 1 97.44 36 LYS B O 1
ATOM 1413 N N . ILE B 1 37 ? 2.512 17.656 16.703 1 98.12 37 ILE B N 1
ATOM 1414 C CA . ILE B 1 37 ? 1.561 16.562 16.5 1 98.12 37 ILE B CA 1
ATOM 1415 C C . ILE B 1 37 ? 2.311 15.289 16.141 1 98.12 37 ILE B C 1
ATOM 1417 O O . ILE B 1 37 ? 3.482 15.336 15.758 1 98.12 37 ILE B O 1
ATOM 1421 N N . ASN B 1 38 ? 1.678 14.195 16.375 1 98.56 38 ASN B N 1
ATOM 1422 C CA . ASN B 1 38 ? 2.16 12.922 15.867 1 98.56 38 ASN B CA 1
ATOM 1423 C C . ASN B 1 38 ? 1.479 12.547 14.555 1 98.56 38 ASN B C 1
ATOM 1425 O O . ASN B 1 38 ? 0.304 12.172 14.547 1 98.56 38 ASN B O 1
ATOM 1429 N N . ALA B 1 39 ? 2.23 12.602 13.516 1 98.81 39 ALA B N 1
ATOM 1430 C CA . ALA B 1 39 ? 1.658 12.359 12.195 1 98.81 39 ALA B CA 1
ATOM 1431 C C . ALA B 1 39 ? 1.93 10.93 11.734 1 98.81 39 ALA B C 1
ATOM 1433 O O . ALA B 1 39 ? 3.02 10.398 11.953 1 98.81 39 ALA B O 1
ATOM 1434 N N . TYR B 1 40 ? 0.964 10.375 11.109 1 98.94 40 TYR B N 1
ATOM 1435 C CA . TYR B 1 40 ? 1.029 9.008 10.602 1 98.94 40 TYR B CA 1
ATOM 1436 C C . TYR B 1 40 ? 0.6 8.945 9.141 1 98.94 40 TYR B C 1
ATOM 1438 O O . TYR B 1 40 ? -0.258 9.719 8.711 1 98.94 40 TYR B O 1
ATOM 1446 N N . LEU B 1 41 ? 1.214 8.086 8.461 1 98.88 41 LEU B N 1
ATOM 1447 C CA . LEU B 1 41 ? 0.777 7.656 7.137 1 98.88 41 LEU B CA 1
ATOM 1448 C C . LEU B 1 41 ? 0.455 6.164 7.125 1 98.88 41 LEU B C 1
ATOM 1450 O O . LEU B 1 41 ? 1.104 5.379 7.824 1 98.88 41 LEU B O 1
ATOM 1454 N N . ALA B 1 42 ? -0.557 5.801 6.336 1 98.62 42 ALA B N 1
ATOM 1455 C CA . ALA B 1 42 ? -0.766 4.375 6.086 1 98.62 42 ALA B CA 1
ATOM 1456 C C . ALA B 1 42 ? 0.368 3.795 5.246 1 98.62 42 ALA B C 1
ATOM 1458 O O . ALA B 1 42 ? 0.845 4.438 4.309 1 98.62 42 ALA B O 1
ATOM 1459 N N . ALA B 1 43 ? 0.752 2.588 5.527 1 98.19 43 ALA B N 1
ATOM 1460 C CA . ALA B 1 43 ? 1.872 1.957 4.832 1 98.19 43 ALA B CA 1
ATOM 1461 C C . ALA B 1 43 ? 1.615 1.881 3.33 1 98.19 43 ALA B C 1
ATOM 1463 O O . ALA B 1 43 ? 2.521 2.111 2.525 1 98.19 43 ALA B O 1
ATOM 1464 N N . PHE B 1 44 ? 0.444 1.612 2.941 1 97 44 PHE B N 1
ATOM 1465 C CA . PHE B 1 44 ? 0.126 1.406 1.534 1 97 44 PHE B CA 1
ATOM 1466 C C . PHE B 1 44 ? 0.283 2.701 0.748 1 97 44 PHE B C 1
ATOM 1468 O O . PHE B 1 44 ? 0.455 2.676 -0.473 1 97 44 PHE B O 1
ATOM 1475 N N . SER B 1 45 ? 0.221 3.873 1.42 1 98 45 SER B N 1
ATOM 1476 C CA . SER B 1 45 ? 0.303 5.16 0.734 1 98 45 SER B CA 1
ATOM 1477 C C . SER B 1 45 ? 1.722 5.438 0.248 1 98 45 SER B C 1
ATOM 1479 O O . SER B 1 45 ? 1.926 6.258 -0.65 1 98 45 SER B O 1
ATOM 1481 N N . ILE B 1 46 ? 2.695 4.773 0.803 1 98.5 46 ILE B N 1
ATOM 1482 C CA . ILE B 1 46 ? 4.094 5.086 0.53 1 98.5 46 ILE B CA 1
ATOM 1483 C C . ILE B 1 46 ? 4.43 4.73 -0.917 1 98.5 46 ILE B C 1
ATOM 1485 O O . ILE B 1 46 ? 5.066 5.516 -1.623 1 98.5 46 ILE B O 1
ATOM 1489 N N . THR B 1 47 ? 3.982 3.555 -1.383 1 96.56 47 THR B N 1
ATOM 1490 C CA . THR B 1 47 ? 4.266 3.172 -2.762 1 96.56 47 THR B CA 1
ATOM 1491 C C . THR B 1 47 ? 3.482 4.047 -3.736 1 96.56 47 THR B C 1
ATOM 1493 O O . THR B 1 47 ? 3.957 4.336 -4.836 1 96.56 47 THR B O 1
ATOM 1496 N N . ASP B 1 48 ? 2.301 4.508 -3.328 1 96 48 ASP B N 1
ATOM 1497 C CA . ASP B 1 48 ? 1.544 5.449 -4.145 1 96 48 ASP B CA 1
ATOM 1498 C C . ASP B 1 48 ? 2.283 6.777 -4.281 1 96 48 ASP B C 1
ATOM 1500 O O . ASP B 1 48 ? 2.385 7.332 -5.379 1 96 48 ASP B O 1
ATOM 1504 N N . ILE B 1 49 ? 2.715 7.246 -3.158 1 98.31 49 ILE B N 1
ATOM 1505 C CA . ILE B 1 49 ? 3.457 8.5 -3.152 1 98.31 49 ILE B CA 1
ATOM 1506 C C . ILE B 1 49 ? 4.684 8.383 -4.055 1 98.31 49 ILE B C 1
ATOM 1508 O O . ILE B 1 49 ? 4.902 9.219 -4.93 1 98.31 49 ILE B O 1
ATOM 1512 N N . TYR B 1 50 ? 5.426 7.32 -3.904 1 98.62 50 TYR B N 1
ATOM 1513 C CA . TYR B 1 50 ? 6.586 7.074 -4.758 1 98.62 50 TYR B CA 1
ATOM 1514 C C . TYR B 1 50 ? 6.195 7.098 -6.23 1 98.62 50 TYR B C 1
ATOM 1516 O O . TYR B 1 50 ? 6.863 7.734 -7.047 1 98.62 50 TYR B O 1
ATOM 1524 N N . TYR B 1 51 ? 5.113 6.414 -6.484 1 96.31 51 TYR B N 1
ATOM 1525 C CA . TYR B 1 51 ? 4.656 6.297 -7.863 1 96.31 51 TYR B CA 1
ATOM 1526 C C . TYR B 1 51 ? 4.395 7.668 -8.469 1 96.31 51 TYR B C 1
ATOM 1528 O O . TYR B 1 51 ? 4.848 7.961 -9.578 1 96.31 51 TYR B O 1
ATOM 1536 N N . PHE B 1 52 ? 3.762 8.508 -7.836 1 96.94 52 PHE B N 1
ATOM 1537 C CA . PHE B 1 52 ? 3.357 9.797 -8.383 1 96.94 52 PHE B CA 1
ATOM 1538 C C . PHE B 1 52 ? 4.547 10.742 -8.477 1 96.94 52 PHE B C 1
ATOM 1540 O O . PHE B 1 52 ? 4.691 11.477 -9.453 1 96.94 52 PHE B O 1
ATOM 1547 N N . ILE B 1 53 ? 5.414 10.703 -7.484 1 98 53 ILE B N 1
ATOM 1548 C CA . ILE B 1 53 ? 6.492 11.68 -7.527 1 98 53 ILE B CA 1
ATOM 1549 C C . ILE B 1 53 ? 7.582 11.219 -8.492 1 98 53 ILE B C 1
ATOM 1551 O O . ILE B 1 53 ? 8.297 12.031 -9.078 1 98 53 ILE B O 1
ATOM 1555 N N . ASN B 1 54 ? 7.625 9.93 -8.719 1 97.56 54 ASN B N 1
ATOM 1556 C CA . ASN B 1 54 ? 8.648 9.367 -9.586 1 97.56 54 ASN B CA 1
ATOM 1557 C C . ASN B 1 54 ? 8.32 9.586 -11.062 1 97.56 54 ASN B C 1
ATOM 1559 O O . ASN B 1 54 ? 9.133 9.289 -11.938 1 97.56 54 ASN B O 1
ATOM 1563 N N . LYS B 1 55 ? 7.184 10.062 -11.336 1 96.25 55 LYS B N 1
ATOM 1564 C CA . LYS B 1 55 ? 6.848 10.5 -12.688 1 96.25 55 LYS B CA 1
ATOM 1565 C C . LYS B 1 55 ? 7.609 11.766 -13.062 1 96.25 55 LYS B C 1
ATOM 1567 O O . LYS B 1 55 ? 7.855 12.016 -14.242 1 96.25 55 LYS B O 1
ATOM 1572 N N . ASN B 1 56 ? 8.039 12.57 -12.039 1 94.44 56 ASN B N 1
ATOM 1573 C CA . ASN B 1 56 ? 8.656 13.859 -12.305 1 94.44 56 ASN B CA 1
ATOM 1574 C C . ASN B 1 56 ? 10.055 13.945 -11.695 1 94.44 56 ASN B C 1
ATOM 1576 O O . ASN B 1 56 ? 10.742 14.953 -11.852 1 94.44 56 ASN B O 1
ATOM 1580 N N . LEU B 1 57 ? 10.414 12.969 -10.945 1 96.56 57 LEU B N 1
ATOM 1581 C CA . LEU B 1 57 ? 11.719 12.891 -10.305 1 96.56 57 LEU B CA 1
ATOM 1582 C C . LEU B 1 57 ? 12.438 11.602 -10.688 1 96.56 57 LEU B C 1
ATOM 1584 O O . LEU B 1 57 ? 11.805 10.641 -11.125 1 96.56 57 LEU B O 1
ATOM 1588 N N . SER B 1 58 ? 13.719 11.633 -10.539 1 97 58 SER B N 1
ATOM 1589 C CA . SER B 1 58 ? 14.453 10.375 -10.672 1 97 58 SER B CA 1
ATOM 1590 C C . SER B 1 58 ? 14.156 9.438 -9.5 1 97 58 SER B C 1
ATOM 1592 O O . SER B 1 58 ? 13.648 9.875 -8.461 1 97 58 SER B O 1
ATOM 1594 N N . HIS B 1 59 ? 14.523 8.211 -9.602 1 97.62 59 HIS B N 1
ATOM 1595 C CA . HIS B 1 59 ? 14.414 7.242 -8.523 1 97.62 59 HIS B CA 1
ATOM 1596 C C . HIS B 1 59 ? 15.125 7.734 -7.266 1 97.62 59 HIS B C 1
ATOM 1598 O O . HIS B 1 59 ? 14.539 7.762 -6.18 1 97.62 59 HIS B O 1
ATOM 1604 N N . ASN B 1 60 ? 16.375 8.203 -7.438 1 97.75 60 ASN B N 1
ATOM 1605 C CA . ASN B 1 60 ? 17.172 8.633 -6.293 1 97.75 60 ASN B CA 1
ATOM 1606 C C . ASN B 1 60 ? 16.562 9.852 -5.605 1 97.75 60 ASN B C 1
ATOM 1608 O O . ASN B 1 60 ? 16.531 9.922 -4.375 1 97.75 60 ASN B O 1
ATOM 1612 N N . GLU B 1 61 ? 16.062 10.742 -6.379 1 98.12 61 GLU B N 1
ATOM 1613 C CA . GLU B 1 61 ? 15.406 11.914 -5.809 1 98.12 61 GLU B CA 1
ATOM 1614 C C . GLU B 1 61 ? 14.117 11.531 -5.086 1 98.12 61 GLU B C 1
ATOM 1616 O O . GLU B 1 61 ? 13.789 12.094 -4.043 1 98.12 61 GLU B O 1
ATOM 1621 N N . SER B 1 62 ? 13.398 10.625 -5.672 1 98.62 62 SER B N 1
ATOM 1622 C CA . SER B 1 62 ? 12.164 10.133 -5.051 1 98.62 62 SER B CA 1
ATOM 1623 C C . SER B 1 62 ? 12.453 9.461 -3.715 1 98.62 62 SER B C 1
ATOM 1625 O O . SER B 1 62 ? 11.75 9.695 -2.732 1 98.62 62 SER B O 1
ATOM 1627 N N . ILE B 1 63 ? 13.5 8.664 -3.65 1 98.62 63 ILE B N 1
ATOM 1628 C CA . ILE B 1 63 ? 13.898 7.973 -2.428 1 98.62 63 ILE B CA 1
ATOM 1629 C C . ILE B 1 63 ? 14.312 8.992 -1.368 1 98.62 63 ILE B C 1
ATOM 1631 O O . ILE B 1 63 ? 13.938 8.867 -0.199 1 98.62 63 ILE B O 1
ATOM 1635 N N . LYS B 1 64 ? 15 10 -1.753 1 98.38 64 LYS B N 1
ATOM 1636 C CA . LYS B 1 64 ? 15.414 11.039 -0.815 1 98.38 64 LYS B CA 1
ATOM 1637 C C . LYS B 1 64 ? 14.211 11.766 -0.23 1 98.38 64 LYS B C 1
ATOM 1639 O O . LYS B 1 64 ? 14.172 12.062 0.966 1 98.38 64 LYS B O 1
ATOM 1644 N N . ALA B 1 65 ? 13.312 12.055 -1.097 1 98.31 65 ALA B N 1
ATOM 1645 C CA . ALA B 1 65 ? 12.094 12.703 -0.632 1 98.31 65 ALA B CA 1
ATOM 1646 C C . ALA B 1 65 ? 11.352 11.836 0.376 1 98.31 65 ALA B C 1
ATOM 1648 O O . ALA B 1 65 ? 10.867 12.328 1.398 1 98.31 65 ALA B O 1
ATOM 1649 N N . LEU B 1 66 ? 11.273 10.578 0.113 1 98.75 66 LEU B N 1
ATOM 1650 C CA . LEU B 1 66 ? 10.586 9.648 1.012 1 98.75 66 LEU B CA 1
ATOM 1651 C C . LEU B 1 66 ? 11.352 9.5 2.322 1 98.75 66 LEU B C 1
ATOM 1653 O O . LEU B 1 66 ? 10.75 9.359 3.387 1 98.75 66 LEU B O 1
ATOM 1657 N N . GLU B 1 67 ? 12.656 9.492 2.211 1 98.62 67 GLU B N 1
ATOM 1658 C CA . GLU B 1 67 ? 13.469 9.445 3.422 1 98.62 67 GLU B CA 1
ATOM 1659 C C . GLU B 1 67 ? 13.172 10.625 4.34 1 98.62 67 GLU B C 1
ATOM 1661 O O . GLU B 1 67 ? 13.008 10.445 5.551 1 98.62 67 GLU B O 1
ATOM 1666 N N . ALA B 1 68 ? 13.172 11.766 3.768 1 98.5 68 ALA B N 1
ATOM 1667 C CA . ALA B 1 68 ? 12.844 12.961 4.539 1 98.5 68 ALA B CA 1
ATOM 1668 C C . ALA B 1 68 ? 11.453 12.852 5.152 1 98.5 68 ALA B C 1
ATOM 1670 O O . ALA B 1 68 ? 11.258 13.156 6.332 1 98.5 68 ALA B O 1
ATOM 1671 N N . LEU B 1 69 ? 10.539 12.406 4.387 1 98.81 69 LEU B N 1
ATOM 1672 C CA . LEU B 1 69 ? 9.164 12.242 4.848 1 98.81 69 LEU B CA 1
ATOM 1673 C C . LEU B 1 69 ? 9.094 11.273 6.023 1 98.81 69 LEU B C 1
ATOM 1675 O O . LEU B 1 69 ? 8.43 11.555 7.027 1 98.81 69 LEU B O 1
ATOM 1679 N N . LEU B 1 70 ? 9.773 10.172 5.902 1 98.75 70 LEU B N 1
ATOM 1680 C CA . LEU B 1 70 ? 9.719 9.117 6.914 1 98.75 70 LEU B CA 1
ATOM 1681 C C . LEU B 1 70 ? 10.43 9.555 8.188 1 98.75 70 LEU B C 1
ATOM 1683 O O . LEU B 1 70 ? 10.25 8.938 9.242 1 98.75 70 LEU B O 1
ATOM 1687 N N . SER B 1 71 ? 11.258 10.562 8.086 1 98.38 71 SER B N 1
ATOM 1688 C CA . SER B 1 71 ? 11.898 11.094 9.281 1 98.38 71 SER B CA 1
ATOM 1689 C C . SER B 1 71 ? 10.922 11.938 10.094 1 98.38 71 SER B C 1
ATOM 1691 O O . SER B 1 71 ? 11.164 12.211 11.273 1 98.38 71 SER B O 1
ATOM 1693 N N . ILE B 1 72 ? 9.828 12.328 9.484 1 98.06 72 ILE B N 1
ATOM 1694 C CA . ILE B 1 72 ? 8.891 13.273 10.078 1 98.06 72 ILE B CA 1
ATOM 1695 C C . ILE B 1 72 ? 7.641 12.539 10.547 1 98.06 72 ILE B C 1
ATOM 1697 O O . ILE B 1 72 ? 6.988 12.961 11.5 1 98.06 72 ILE B O 1
ATOM 1701 N N . VAL B 1 73 ? 7.363 11.383 9.906 1 98.81 73 VAL B N 1
ATOM 1702 C CA . VAL B 1 73 ? 6.086 10.727 10.156 1 98.81 73 VAL B CA 1
ATOM 1703 C C . VAL B 1 73 ? 6.324 9.289 10.609 1 98.81 73 VAL B C 1
ATOM 1705 O O . VAL B 1 73 ? 7.41 8.742 10.398 1 98.81 73 VAL B O 1
ATOM 1708 N N . GLU B 1 74 ? 5.348 8.766 11.312 1 98.75 74 GLU B N 1
ATOM 1709 C CA . GLU B 1 74 ? 5.27 7.324 11.539 1 98.75 74 GLU B CA 1
ATOM 1710 C C . GLU B 1 74 ? 4.355 6.652 10.523 1 98.75 74 GLU B C 1
ATOM 1712 O O . GLU B 1 74 ? 3.678 7.328 9.742 1 98.75 74 GLU B O 1
ATOM 1717 N N . VAL B 1 75 ? 4.406 5.293 10.492 1 98.88 75 VAL B N 1
ATOM 1718 C CA . VAL B 1 75 ? 3.658 4.562 9.469 1 98.88 75 VAL B CA 1
ATOM 1719 C C . VAL B 1 75 ? 2.764 3.518 10.133 1 98.88 75 VAL B C 1
ATOM 1721 O O . VAL B 1 75 ? 3.191 2.826 11.062 1 98.88 75 VAL B O 1
ATOM 1724 N N . VAL B 1 76 ? 1.546 3.418 9.727 1 98.75 76 VAL B N 1
ATOM 1725 C CA . VAL B 1 76 ? 0.61 2.406 10.211 1 98.75 76 VAL B CA 1
ATOM 1726 C C . VAL B 1 76 ? 0.614 1.207 9.266 1 98.75 76 VAL B C 1
ATOM 1728 O O . VAL B 1 76 ? 0.275 1.337 8.086 1 98.75 76 VAL B O 1
ATOM 1731 N N . SER B 1 77 ? 0.996 0.058 9.781 1 98.5 77 SER B N 1
A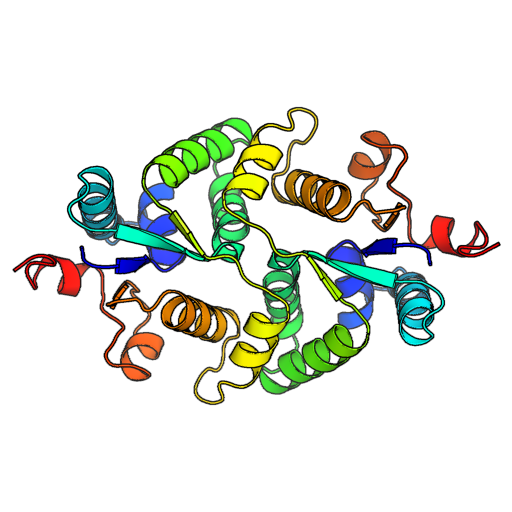TOM 1732 C CA . SER B 1 77 ? 1.004 -1.17 8.992 1 98.5 77 SER B CA 1
ATOM 1733 C C . SER B 1 77 ? -0.412 -1.694 8.773 1 98.5 77 SER B C 1
ATOM 1735 O O . SER B 1 77 ? -1.309 -1.432 9.57 1 98.5 77 SER B O 1
ATOM 1737 N N . ILE B 1 78 ? -0.538 -2.402 7.695 1 97.69 78 ILE B N 1
ATOM 1738 C CA . ILE B 1 78 ? -1.832 -3.004 7.391 1 97.69 78 ILE B CA 1
ATOM 1739 C C . ILE B 1 78 ? -1.674 -4.516 7.234 1 97.69 78 ILE B C 1
ATOM 1741 O O . ILE B 1 78 ? -0.696 -4.984 6.648 1 97.69 78 ILE B O 1
ATOM 1745 N N . THR B 1 79 ? -2.617 -5.277 7.777 1 98.06 79 THR B N 1
ATOM 1746 C CA . THR B 1 79 ? -2.641 -6.73 7.695 1 98.06 79 THR B CA 1
ATOM 1747 C C . THR B 1 79 ? -3.818 -7.207 6.848 1 98.06 79 THR B C 1
ATOM 1749 O O . THR B 1 79 ? -4.66 -6.402 6.438 1 98.06 79 THR B O 1
ATOM 1752 N N . LYS B 1 80 ? -3.771 -8.531 6.598 1 98.56 80 LYS B N 1
ATOM 1753 C CA . LYS B 1 80 ? -4.922 -9.133 5.93 1 98.56 80 LYS B CA 1
ATOM 1754 C C . LYS B 1 80 ? -6.215 -8.844 6.688 1 98.56 80 LYS B C 1
ATOM 1756 O O . LYS B 1 80 ? -7.254 -8.586 6.078 1 98.56 80 LYS B O 1
ATOM 1761 N N . TYR B 1 81 ? -6.141 -8.844 7.984 1 98.38 81 TYR B N 1
ATOM 1762 C CA . TYR B 1 81 ? -7.293 -8.539 8.828 1 98.38 81 TYR B CA 1
ATOM 1763 C C . TYR B 1 81 ? -7.781 -7.117 8.594 1 98.38 81 TYR B C 1
ATOM 1765 O O . TYR B 1 81 ? -8.984 -6.883 8.438 1 98.38 81 TYR B O 1
ATOM 1773 N N . ASP B 1 82 ? -6.926 -6.195 8.547 1 98.69 82 ASP B N 1
ATOM 1774 C CA . ASP B 1 82 ? -7.277 -4.801 8.32 1 98.69 82 ASP B CA 1
ATOM 1775 C C . ASP B 1 82 ? -7.945 -4.621 6.957 1 98.69 82 ASP B C 1
ATOM 1777 O O . ASP B 1 82 ? -8.898 -3.85 6.828 1 98.69 82 ASP B O 1
ATOM 1781 N N . ILE B 1 83 ? -7.406 -5.289 5.945 1 98.81 83 ILE B N 1
ATOM 1782 C CA . ILE B 1 83 ? -7.93 -5.195 4.59 1 98.81 83 ILE B CA 1
ATOM 1783 C C . ILE B 1 83 ? -9.359 -5.734 4.547 1 98.81 83 ILE B C 1
ATOM 1785 O O . ILE B 1 83 ? -10.258 -5.078 4.031 1 98.81 83 ILE B O 1
ATOM 1789 N N . LYS B 1 84 ? -9.539 -6.852 5.145 1 98.69 84 LYS B N 1
ATOM 1790 C CA . LYS B 1 84 ? -10.867 -7.461 5.172 1 98.69 84 LYS B CA 1
ATOM 1791 C C . LYS B 1 84 ? -11.859 -6.582 5.926 1 98.69 84 LYS B C 1
ATOM 1793 O O . LYS B 1 84 ? -13.008 -6.422 5.5 1 98.69 84 LYS B O 1
ATOM 1798 N N . LYS B 1 85 ? -11.445 -6.055 7.004 1 98.69 85 LYS B N 1
ATOM 1799 C CA . LYS B 1 85 ? -12.305 -5.148 7.766 1 98.69 85 LYS B CA 1
ATOM 1800 C C . LYS B 1 85 ? -12.703 -3.938 6.926 1 98.69 85 LYS B C 1
ATOM 1802 O O . LYS B 1 85 ? -13.883 -3.562 6.887 1 98.69 85 LYS B O 1
ATOM 1807 N N . ALA B 1 86 ? -11.75 -3.367 6.277 1 98.69 86 ALA B N 1
ATOM 1808 C CA . ALA B 1 86 ? -12.008 -2.186 5.457 1 98.69 86 ALA B CA 1
ATOM 1809 C C . ALA B 1 86 ? -12.984 -2.5 4.332 1 98.69 86 ALA B C 1
ATOM 1811 O O . ALA B 1 86 ? -13.859 -1.687 4.016 1 98.69 86 ALA B O 1
ATOM 1812 N N . MET B 1 87 ? -12.82 -3.66 3.73 1 98.5 87 MET B N 1
ATOM 1813 C CA . MET B 1 87 ? -13.68 -4.074 2.621 1 98.5 87 MET B CA 1
ATOM 1814 C C . MET B 1 87 ? -15.133 -4.176 3.062 1 98.5 87 MET B C 1
ATOM 1816 O O . MET B 1 87 ? -16.047 -4.148 2.232 1 98.5 87 MET B O 1
ATOM 1820 N N . ASN B 1 88 ? -15.359 -4.234 4.316 1 97.94 88 ASN B N 1
ATOM 1821 C CA . ASN B 1 88 ? -16.703 -4.391 4.848 1 97.94 88 ASN B CA 1
ATOM 1822 C C . ASN B 1 88 ? -17.312 -3.051 5.25 1 97.94 88 ASN B C 1
ATOM 1824 O O . ASN B 1 88 ? -18.469 -2.992 5.699 1 97.94 88 ASN B O 1
ATOM 1828 N N . PHE B 1 89 ? -16.594 -1.971 5.133 1 97.81 89 PHE B N 1
ATOM 1829 C CA . PHE B 1 89 ? -17.156 -0.648 5.395 1 97.81 89 PHE B CA 1
ATOM 1830 C C . PHE B 1 89 ? -18.062 -0.207 4.262 1 97.81 89 PHE B C 1
ATOM 1832 O O . PHE B 1 89 ? -17.609 0.389 3.283 1 97.81 89 PHE B O 1
ATOM 1839 N N . LYS B 1 90 ? -19.297 -0.353 4.383 1 95.75 90 LYS B N 1
ATOM 1840 C CA . LYS B 1 90 ? -20.266 -0.165 3.316 1 95.75 90 LYS B CA 1
ATOM 1841 C C . LYS B 1 90 ? -20.469 1.315 3.006 1 95.75 90 LYS B C 1
ATOM 1843 O O . LYS B 1 90 ? -21 1.669 1.95 1 95.75 90 LYS B O 1
ATOM 1848 N N . GLU B 1 91 ? -20.094 2.154 3.943 1 96.5 91 GLU B N 1
ATOM 1849 C CA . GLU B 1 91 ? -20.266 3.592 3.748 1 96.5 91 GLU B CA 1
ATOM 1850 C C . GLU B 1 91 ? -19.234 4.145 2.77 1 96.5 91 GLU B C 1
ATOM 1852 O O . GLU B 1 91 ? -19.375 5.27 2.281 1 96.5 91 GLU B O 1
ATOM 1857 N N . PHE B 1 92 ? -18.219 3.336 2.488 1 96.5 92 PHE B N 1
ATOM 1858 C CA . PHE B 1 92 ? -17.172 3.799 1.587 1 96.5 92 PHE B CA 1
ATOM 1859 C C . PHE B 1 92 ? -17.312 3.164 0.21 1 96.5 92 PHE B C 1
ATOM 1861 O O . PHE B 1 92 ? -17.516 1.951 0.097 1 96.5 92 PHE B O 1
ATOM 1868 N N . GLY B 1 93 ? -17.172 3.953 -0.85 1 94.94 93 GLY B N 1
ATOM 1869 C CA . GLY B 1 93 ? -17.219 3.482 -2.225 1 94.94 93 GLY B CA 1
ATOM 1870 C C . GLY B 1 93 ? -15.852 3.326 -2.854 1 94.94 93 GLY B C 1
ATOM 1871 O O . GLY B 1 93 ? -15.727 3.188 -4.074 1 94.94 93 GLY B O 1
ATOM 1872 N N . ASP B 1 94 ? -14.852 3.408 -1.993 1 95.69 94 ASP B N 1
ATOM 1873 C CA . ASP B 1 94 ? -13.453 3.346 -2.393 1 95.69 94 ASP B CA 1
ATOM 1874 C C . ASP B 1 94 ? -12.617 2.611 -1.347 1 95.69 94 ASP B C 1
ATOM 1876 O O . ASP B 1 94 ? -12.648 2.957 -0.164 1 95.69 94 ASP B O 1
ATOM 1880 N N . LEU B 1 95 ? -11.914 1.611 -1.789 1 97.88 95 LEU B N 1
ATOM 1881 C CA . LEU B 1 95 ? -11.164 0.793 -0.844 1 97.88 95 LEU B CA 1
ATOM 1882 C C . LEU B 1 95 ? -10.094 1.62 -0.141 1 97.88 95 LEU B C 1
ATOM 1884 O O . LEU B 1 95 ? -9.805 1.4 1.038 1 97.88 95 LEU B O 1
ATOM 1888 N N . GLU B 1 96 ? -9.406 2.508 -0.822 1 96.69 96 GLU B N 1
ATOM 1889 C CA . GLU B 1 96 ? -8.367 3.328 -0.212 1 96.69 96 GLU B CA 1
ATOM 1890 C C . GLU B 1 96 ? -8.922 4.16 0.939 1 96.69 96 GLU B C 1
ATOM 1892 O O . GLU B 1 96 ? -8.32 4.219 2.016 1 96.69 96 GLU B O 1
ATOM 1897 N N . ASP B 1 97 ? -10.078 4.738 0.722 1 97.19 97 ASP B N 1
ATOM 1898 C CA . ASP B 1 97 ? -10.719 5.516 1.78 1 97.19 97 ASP B CA 1
ATOM 1899 C C . ASP B 1 97 ? -11.086 4.629 2.965 1 97.19 97 ASP B C 1
ATOM 1901 O O . ASP B 1 97 ? -10.867 4.996 4.121 1 97.19 97 ASP B O 1
ATOM 1905 N N . ALA B 1 98 ? -11.648 3.455 2.645 1 98.31 98 ALA B N 1
ATOM 1906 C CA . ALA B 1 98 ? -12.016 2.504 3.691 1 98.31 98 ALA B CA 1
ATOM 1907 C C . ALA B 1 98 ? -10.797 2.076 4.5 1 98.31 98 ALA B C 1
ATOM 1909 O O . ALA B 1 98 ? -10.852 1.989 5.727 1 98.31 98 ALA B O 1
ATOM 1910 N N . LEU B 1 99 ? -9.75 1.818 3.814 1 98.44 99 LEU B N 1
ATOM 1911 C CA . LEU B 1 99 ? -8.523 1.363 4.469 1 98.44 99 LEU B CA 1
ATOM 1912 C C . LEU B 1 99 ? -7.906 2.482 5.301 1 98.44 99 LEU B C 1
ATOM 1914 O O . LEU B 1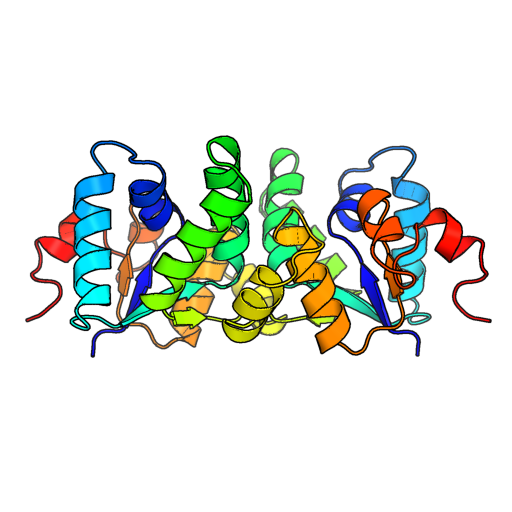 99 ? -7.316 2.227 6.352 1 98.44 99 LEU B O 1
ATOM 1918 N N . GLN B 1 100 ? -7.953 3.709 4.832 1 98.56 100 GLN B N 1
ATOM 1919 C CA . GLN B 1 100 ? -7.531 4.859 5.621 1 98.56 100 GLN B CA 1
ATOM 1920 C C . GLN B 1 100 ? -8.281 4.926 6.945 1 98.56 100 GLN B C 1
ATOM 1922 O O . GLN B 1 100 ? -7.684 5.16 7.996 1 98.56 100 GLN B O 1
ATOM 1927 N N . MET B 1 101 ? -9.578 4.699 6.855 1 98.69 101 MET B N 1
ATOM 1928 C CA . MET B 1 101 ? -10.391 4.699 8.07 1 98.69 101 MET B CA 1
ATOM 1929 C C . MET B 1 101 ? -9.984 3.564 9 1 98.69 101 MET B C 1
ATOM 1931 O O . MET B 1 101 ? -9.852 3.766 10.211 1 98.69 101 MET B O 1
ATOM 1935 N N . GLN B 1 102 ? -9.781 2.43 8.453 1 98.81 102 GLN B N 1
ATOM 1936 C CA . GLN B 1 102 ? -9.344 1.305 9.273 1 98.81 102 GLN B CA 1
ATOM 1937 C C . GLN B 1 102 ? -8.016 1.602 9.953 1 98.81 102 GLN B C 1
ATOM 1939 O O . GLN B 1 102 ? -7.812 1.251 11.117 1 98.81 102 GLN B O 1
ATOM 1944 N N . CYS B 1 103 ? -7.047 2.213 9.2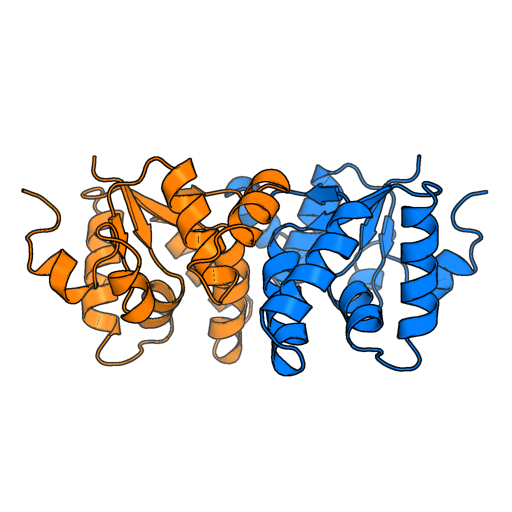42 1 98.75 103 CYS B N 1
ATOM 1945 C CA . CYS B 1 103 ? -5.773 2.617 9.82 1 98.75 103 CYS B CA 1
ATOM 1946 C C . CYS B 1 103 ? -5.984 3.592 10.977 1 98.75 103 CYS B C 1
ATOM 1948 O O . CYS B 1 103 ? -5.348 3.471 12.023 1 98.75 103 CYS B O 1
ATOM 1950 N N . PHE B 1 104 ? -6.891 4.527 10.727 1 98.81 104 PHE B N 1
ATOM 1951 C CA . PHE B 1 104 ? -7.223 5.52 11.742 1 98.81 104 PH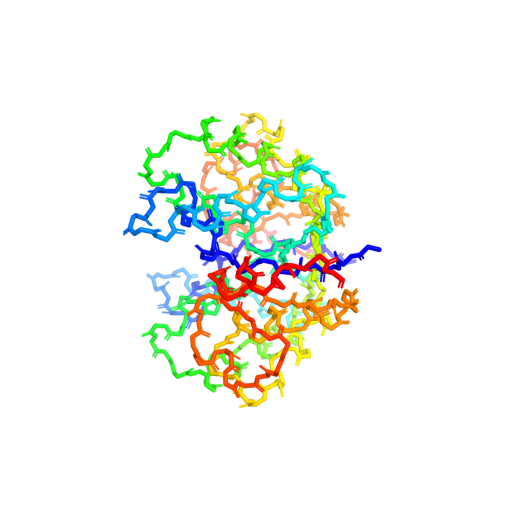E B CA 1
ATOM 1952 C C . PHE B 1 104 ? -7.734 4.848 13.008 1 98.81 104 PHE B C 1
ATOM 1954 O O . PHE B 1 104 ? -7.309 5.188 14.117 1 98.81 104 PHE B O 1
ATOM 1961 N N . LYS B 1 105 ? -8.609 3.904 12.844 1 98.56 105 LYS B N 1
ATOM 1962 C CA . LYS B 1 105 ? -9.18 3.186 13.977 1 98.56 105 LYS B CA 1
ATOM 1963 C C . LYS B 1 105 ? -8.117 2.365 14.703 1 98.56 105 LYS B C 1
ATOM 1965 O O . LYS B 1 105 ? -8.023 2.402 15.93 1 98.56 105 LYS B O 1
ATOM 1970 N N . LYS B 1 106 ? -7.371 1.692 13.906 1 98 106 LYS B N 1
ATOM 1971 C CA . LYS B 1 106 ? -6.305 0.862 14.453 1 98 106 LYS B CA 1
ATOM 1972 C C . LYS B 1 106 ? -5.32 1.699 15.266 1 98 106 LYS B C 1
ATOM 1974 O O . LYS B 1 106 ? -4.809 1.243 16.297 1 98 106 LYS B O 1
ATOM 1979 N N . LEU B 1 107 ? -5.055 2.838 14.82 1 97.62 107 LEU B N 1
ATOM 1980 C CA . LEU B 1 107 ? -4.113 3.773 15.422 1 97.62 107 LEU B CA 1
ATOM 1981 C C . LEU B 1 107 ? -4.715 4.438 16.656 1 97.62 107 LEU B C 1
ATOM 1983 O O . LEU B 1 107 ? -3.998 5.047 17.453 1 97.62 107 LEU B O 1
ATOM 1987 N N . LYS B 1 108 ? -6.027 4.316 16.891 1 98 108 LYS B N 1
ATOM 1988 C CA . LYS B 1 108 ? -6.75 5.156 17.844 1 98 108 LYS B CA 1
ATOM 1989 C C . LYS B 1 108 ? -6.402 6.633 17.656 1 98 108 LYS B C 1
ATOM 1991 O O . LYS B 1 108 ? -6.027 7.316 18.609 1 98 108 LYS B O 1
ATOM 1996 N N . GLY B 1 109 ? -6.527 7.062 16.375 1 98.38 109 GLY B N 1
ATOM 1997 C CA . GLY B 1 109 ? -6.156 8.422 16 1 98.38 109 GLY B CA 1
ATOM 1998 C C . GLY B 1 109 ? -7.141 9.461 16.5 1 98.38 109 GLY B C 1
ATOM 1999 O O . GLY B 1 109 ? -8.266 9.133 16.875 1 98.38 109 GLY B O 1
ATOM 2000 N N . ASP B 1 110 ? -6.715 10.695 16.453 1 98.56 110 ASP B N 1
ATOM 2001 C CA . ASP B 1 110 ? -7.578 11.812 16.844 1 98.56 110 ASP B CA 1
ATOM 2002 C C . ASP B 1 110 ? -8.281 12.406 15.625 1 98.56 110 ASP B C 1
ATOM 2004 O O . ASP B 1 110 ? -9.484 12.688 15.672 1 98.56 110 ASP B O 1
ATOM 2008 N N . LEU B 1 111 ? -7.527 12.578 14.508 1 98.56 111 LEU B N 1
ATOM 2009 C CA . LEU B 1 111 ? -8.094 13.172 13.297 1 98.56 111 LEU B CA 1
ATOM 2010 C C . LEU B 1 111 ? -7.453 12.578 12.047 1 98.56 111 LEU B C 1
ATOM 2012 O O . LEU B 1 111 ? -6.309 12.125 12.086 1 98.56 111 LEU B O 1
ATOM 2016 N N . ILE B 1 112 ? -8.18 12.578 11.016 1 98.81 112 ILE B N 1
ATOM 2017 C CA . ILE B 1 112 ? -7.699 12.336 9.664 1 98.81 112 ILE B CA 1
ATOM 2018 C C . ILE B 1 112 ? -7.629 13.648 8.891 1 98.81 112 ILE B C 1
ATOM 2020 O O . ILE B 1 112 ? -8.625 14.375 8.797 1 98.81 112 ILE B O 1
ATOM 2024 N N . ILE B 1 113 ? -6.504 13.953 8.383 1 98.81 113 ILE B N 1
ATOM 2025 C CA . ILE B 1 113 ? -6.355 15.18 7.602 1 98.81 113 ILE B CA 1
ATOM 2026 C C . ILE B 1 113 ? -6.504 14.859 6.113 1 98.81 113 ILE B C 1
ATOM 2028 O O . ILE B 1 113 ? -5.664 14.164 5.535 1 98.81 113 ILE B O 1
ATOM 2032 N N . THR B 1 114 ? -7.508 15.359 5.48 1 98.69 114 THR B N 1
ATOM 2033 C CA . THR B 1 114 ? -7.816 15.07 4.086 1 98.69 114 THR B CA 1
ATOM 2034 C C . THR B 1 114 ? -8.594 16.219 3.453 1 98.69 114 THR B C 1
ATOM 2036 O O . THR B 1 114 ? -9.328 16.938 4.141 1 98.69 114 THR B O 1
ATOM 2039 N N . ARG B 1 115 ? -8.414 16.438 2.164 1 97.81 115 ARG B N 1
ATOM 2040 C CA . ARG B 1 115 ? -9.211 17.422 1.433 1 97.81 115 ARG B CA 1
ATOM 2041 C C . ARG B 1 115 ? -10.461 16.781 0.836 1 97.81 115 ARG B C 1
ATOM 2043 O O . ARG B 1 115 ? -11.281 17.469 0.223 1 97.81 115 ARG B O 1
ATOM 2050 N N . ASP B 1 116 ? -10.602 15.461 1.013 1 97.38 116 ASP B N 1
ATOM 2051 C CA . ASP B 1 116 ? -11.719 14.727 0.434 1 97.38 116 ASP B CA 1
ATOM 2052 C C . ASP B 1 116 ? -13.023 15.07 1.15 1 97.38 116 ASP B C 1
ATOM 2054 O O . ASP B 1 116 ? -13.297 14.547 2.236 1 97.38 116 ASP B O 1
ATOM 2058 N N . GLU B 1 117 ? -13.859 15.773 0.507 1 96.38 117 GLU B N 1
ATOM 2059 C CA . GLU B 1 117 ? -15.109 16.219 1.11 1 96.38 117 GLU B CA 1
ATOM 2060 C C . GLU B 1 117 ? -16.047 15.047 1.389 1 96.38 117 GLU B C 1
ATOM 2062 O O . GLU B 1 117 ? -16.781 15.047 2.375 1 96.38 117 GLU B O 1
ATOM 2067 N N . LYS B 1 118 ? -16.047 14.102 0.503 1 95.88 118 LYS B N 1
ATOM 2068 C CA . LYS B 1 118 ? -16.891 12.922 0.717 1 95.88 118 LYS B CA 1
ATOM 2069 C C . LYS B 1 118 ? -16.469 12.18 1.986 1 95.88 118 LYS B C 1
ATOM 2071 O O . LYS B 1 118 ? -17.328 11.734 2.758 1 95.88 118 LYS B O 1
ATOM 2076 N N . PHE B 1 119 ? -15.164 12.07 2.178 1 97.69 119 PHE B 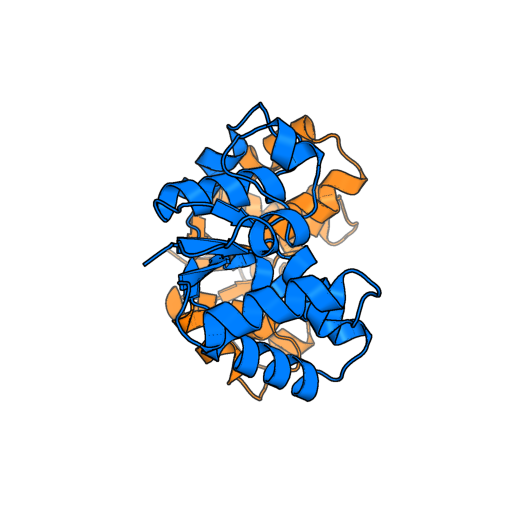N 1
ATOM 2077 C CA . PHE B 1 119 ? -14.656 11.445 3.393 1 97.69 119 PHE B CA 1
ATOM 2078 C C . PHE B 1 119 ? -15.086 12.227 4.625 1 97.69 119 PHE B C 1
ATOM 2080 O O . PHE B 1 119 ? -15.492 11.641 5.629 1 97.69 119 PHE B O 1
ATOM 2087 N N . GLN B 1 120 ? -15.016 13.523 4.551 1 96.94 120 GLN B N 1
ATOM 2088 C CA . GLN B 1 120 ? -15.367 14.391 5.664 1 96.94 120 GLN B CA 1
ATOM 2089 C C . GLN B 1 120 ? -16.844 14.266 6.02 1 96.94 120 GLN B C 1
ATOM 2091 O O . GLN B 1 120 ? -17.234 14.453 7.176 1 96.94 120 GLN B O 1
ATOM 2096 N N . LYS B 1 121 ? -17.656 13.898 5.09 1 96.81 121 LYS B N 1
ATOM 2097 C CA . LYS B 1 121 ? -19.094 13.742 5.324 1 96.81 121 LYS B CA 1
ATOM 2098 C C . LYS B 1 121 ? -19.391 12.406 5.988 1 96.81 121 LYS B C 1
ATOM 2100 O O . LYS B 1 121 ? -20.406 12.258 6.672 1 96.81 121 LYS B O 1
ATOM 2105 N N . ILE B 1 122 ? -18.531 11.445 5.793 1 96.88 122 ILE B N 1
ATOM 2106 C CA . ILE B 1 122 ? -18.734 10.094 6.293 1 96.88 122 ILE B CA 1
ATOM 2107 C C . ILE B 1 122 ? -18.406 10.031 7.777 1 96.88 122 ILE B C 1
ATOM 2109 O O . ILE B 1 122 ? -19 9.266 8.531 1 96.88 122 ILE B O 1
ATOM 2113 N N . THR B 1 123 ? -17.484 10.875 8.25 1 96.75 123 THR B N 1
ATOM 2114 C CA . THR B 1 123 ? -17.047 10.812 9.641 1 96.75 123 THR B CA 1
ATOM 2115 C C . THR B 1 123 ? -16.719 12.211 10.164 1 96.75 123 THR B C 1
ATOM 2117 O O . THR B 1 123 ? -16.203 13.055 9.422 1 96.75 123 THR B O 1
ATOM 2120 N N . ASN B 1 124 ? -16.922 12.406 11.469 1 96.5 124 ASN B N 1
ATOM 2121 C CA . ASN B 1 124 ? -16.578 13.672 12.109 1 96.5 124 ASN B CA 1
ATOM 2122 C C . ASN B 1 124 ? -15.109 13.719 12.523 1 96.5 124 ASN B C 1
ATOM 2124 O O . ASN B 1 124 ? -14.656 14.711 13.102 1 96.5 124 ASN B O 1
ATOM 2128 N N . LYS B 1 125 ? -14.359 12.711 12.156 1 97.94 125 LYS B N 1
ATOM 2129 C CA . LYS B 1 125 ? -12.945 12.633 12.516 1 97.94 125 LYS B CA 1
ATOM 2130 C C . LYS B 1 125 ? -12.055 13.117 11.375 1 97.94 125 LYS B C 1
ATOM 2132 O O . LYS B 1 125 ? -10.836 13.18 11.523 1 97.94 125 LYS B O 1
ATOM 2137 N N . ALA B 1 126 ? -12.656 13.461 10.242 1 98.38 126 ALA B N 1
ATOM 2138 C CA . ALA B 1 126 ? -11.906 13.953 9.094 1 98.38 126 ALA B CA 1
ATOM 2139 C C . ALA B 1 126 ? -12 15.477 8.992 1 98.38 126 ALA B C 1
ATOM 2141 O O . ALA B 1 126 ? -13.062 16.047 9.195 1 98.38 126 ALA B O 1
ATOM 2142 N N . ILE B 1 127 ? -10.914 16.078 8.688 1 98.19 127 ILE B N 1
ATOM 2143 C CA . ILE B 1 127 ? -10.852 17.531 8.633 1 98.19 127 ILE B CA 1
ATOM 2144 C C . ILE B 1 127 ? -9.898 17.969 7.52 1 98.19 127 ILE B C 1
ATOM 2146 O O . ILE B 1 127 ? -8.93 17.266 7.219 1 98.19 127 ILE B O 1
ATOM 2150 N N . SER B 1 128 ? -10.164 19.078 6.906 1 98.12 128 SER B N 1
ATOM 2151 C CA . SER B 1 128 ? -9.273 19.594 5.871 1 98.12 128 SER B CA 1
ATOM 2152 C C . SER B 1 128 ? -8.008 20.188 6.473 1 98.12 128 SER B C 1
ATOM 2154 O O . SER B 1 128 ? -8 20.609 7.633 1 98.12 128 SER B O 1
ATOM 2156 N N . PRO B 1 129 ? -6.918 20.266 5.629 1 98.38 129 PRO B N 1
ATOM 2157 C CA . PRO B 1 129 ? -5.719 20.938 6.133 1 98.38 129 PRO B CA 1
ATOM 2158 C C . PRO B 1 129 ? -5.996 22.359 6.598 1 98.38 129 PRO B C 1
ATOM 2160 O O . PRO B 1 129 ? -5.543 22.766 7.672 1 98.38 129 PRO B O 1
ATOM 2163 N N . LYS B 1 130 ? -6.754 23.062 5.828 1 97.19 130 LYS B N 1
ATOM 2164 C CA . LYS B 1 130 ? -7.074 24.453 6.152 1 97.19 130 LYS B CA 1
ATOM 2165 C C . LYS B 1 130 ? -7.793 24.547 7.492 1 97.19 130 LYS B C 1
ATOM 2167 O O . LYS B 1 130 ? -7.414 25.344 8.352 1 97.19 130 LYS B O 1
ATOM 2172 N N . ASP B 1 131 ? -8.859 23.766 7.637 1 97.19 131 ASP B N 1
ATOM 2173 C CA . ASP B 1 131 ? -9.641 23.812 8.867 1 97.19 131 ASP B CA 1
ATOM 2174 C C . ASP B 1 131 ? -8.805 23.344 10.062 1 97.19 131 ASP B C 1
ATOM 2176 O O . ASP B 1 131 ? -8.961 23.859 11.172 1 97.19 131 ASP B O 1
ATOM 2180 N N . PHE B 1 132 ? -7.98 22.375 9.875 1 97.94 132 PHE B N 1
ATOM 2181 C CA . PHE B 1 132 ? -7.102 21.875 10.93 1 97.94 132 PHE B CA 1
ATOM 2182 C C . PHE B 1 132 ? -6.188 23 11.43 1 97.94 132 PHE B C 1
ATOM 2184 O O . PHE B 1 132 ? -6.016 23.156 12.641 1 97.94 132 PHE B O 1
ATOM 2191 N N . LEU B 1 133 ? -5.598 23.766 10.492 1 97.25 133 LEU B N 1
ATOM 2192 C CA . LEU B 1 133 ? -4.645 24.812 10.836 1 97.25 133 LEU B CA 1
ATOM 2193 C C . LEU B 1 133 ? -5.352 26 11.469 1 97.25 133 LEU B C 1
ATOM 2195 O O . LEU B 1 133 ? -4.754 26.734 12.266 1 97.25 133 LEU B O 1
ATOM 2199 N N . SER B 1 134 ? -6.582 26.297 10.898 1 93.75 134 SER B N 1
ATOM 2200 C CA . SER B 1 134 ? -7.348 27.406 11.453 1 93.75 134 SER B CA 1
ATOM 2201 C C . SER B 1 134 ? -7.773 27.125 12.891 1 93.75 134 SER B C 1
ATOM 2203 O O . SER B 1 134 ? -7.891 28.047 13.695 1 93.75 134 SER B O 1
ATOM 2205 N N . ASN B 1 135 ? -8.367 25.984 12.93 1 77.69 135 ASN B N 1
ATOM 2206 C CA . ASN B 1 135 ? -8.773 25.594 14.281 1 77.69 135 ASN B CA 1
ATOM 2207 C C . ASN B 1 135 ? -7.57 25.297 15.164 1 77.69 135 ASN B C 1
ATOM 2209 O O . ASN B 1 135 ? -7.719 25.094 16.375 1 77.69 135 ASN B O 1
ATOM 2213 N N . LYS B 1 136 ? -6.66 26.047 15.438 1 56.75 136 LYS B N 1
ATOM 2214 C CA . LYS B 1 136 ? -5.422 25.797 16.172 1 56.75 136 LYS B CA 1
ATOM 2215 C C . LYS B 1 136 ? -5.211 24.312 16.422 1 56.75 136 LYS B C 1
ATOM 2217 O O . LYS B 1 136 ? -6.059 23.656 17.031 1 56.75 136 LYS B O 1
ATOM 2222 N N . GLY B 1 137 ? -4.766 23.406 15.438 1 45.97 137 GLY B N 1
ATOM 2223 C CA . GLY B 1 137 ? -4.48 22 15.672 1 45.97 137 GLY B CA 1
ATOM 2224 C C . GLY B 1 137 ? -4.684 21.594 17.125 1 45.97 137 GLY B C 1
ATOM 2225 O O . GLY B 1 137 ? -4.574 20.406 17.453 1 45.97 137 GLY B O 1
ATOM 2226 N N . LEU B 1 138 ? -3.99 22.234 18.156 1 43.94 138 LEU B N 1
ATOM 2227 C CA . LEU B 1 138 ? -3.082 22.469 19.266 1 43.94 138 LEU B CA 1
ATOM 2228 C C . LEU B 1 138 ? -3.855 22.688 20.562 1 43.94 138 LEU B C 1
ATOM 2230 O O . LEU B 1 138 ? -3.271 22.672 21.656 1 43.94 138 LEU B O 1
ATOM 2234 N N . THR B 1 139 ? -4.969 23.609 20.641 1 35.09 139 THR B N 1
ATOM 2235 C CA . THR B 1 139 ? -5.203 24.031 22.016 1 35.09 139 THR B CA 1
ATOM 2236 C C . THR B 1 139 ? -5.77 22.891 22.844 1 35.09 139 THR B C 1
ATOM 2238 O O . THR B 1 139 ? -6.523 22.062 22.344 1 35.09 139 THR B O 1
#

InterPro domains:
  IPR002716 PIN domain [PF13470] (3-117)
  IPR029060 PIN-like domain superfamily [SSF88723] (2-131)